Protein AF-A0A821JWB8-F1 (afdb_monomer_lite)

Secondary structure (DSSP, 8-state):
---SHHHHHHHHHHHHHHHHHHHHHHHTT-S----S--HHHHHHHHHHHHHHHHHHHHHHHT------HHHHHHHHHHHHHHHHHHHHHHHHHHHHHHHHHHHHHHHHHHHHHHHHHHT---TTTT--HHHHHHHHHHHHHHHHHHHHHHHHHHHHHHT---HHHHHHHHHHHHHHHHHHHHHHHHHHHHHHHHHHHHHHHHHHHHHHHHHHHHHHHHHHHHHHHHHHHHHHHHHHH-

Radius of gyration: 39.8 Å; chains: 1; bounding box: 101×23×134 Å

pLDDT: mean 71.91, std 13.69, range [37.56, 94.94]

Foldseek 3Di:
DPPDPVVVVVVVVVVVVVVVCVVVVVVVVLPPPVPDDDLVVVLVVLVVSLVVLVVVLVVLVPDPDDPDPVVVVVSVVVNVVSVVVNVVSVVVNVLSVQLVVLVVVLVVLLVVLVVCVVPDDDPPDDDDPVSLVVLVVVVVVSLVVNVVSLVVNLVSLVPDPDPNSSVVSVVVSVVSVVSSVVSVVSSVVVSVVSVVVNVVVVVVVVVVVVVVVVVVVVVVVVVVVVVVVVVVVVVVVD

Structure (mmCIF, N/CA/C/O backbone):
data_AF-A0A821JWB8-F1
#
_entry.id   AF-A0A821JWB8-F1
#
loop_
_atom_site.group_PDB
_atom_site.id
_atom_site.type_symbol
_atom_site.label_atom_id
_atom_site.label_alt_id
_atom_site.label_comp_id
_atom_site.label_asym_id
_atom_site.label_entity_id
_atom_site.label_seq_id
_atom_site.pdbx_PDB_ins_code
_atom_site.Cartn_x
_atom_site.Cartn_y
_atom_site.Cartn_z
_atom_site.occupancy
_atom_site.B_iso_or_equiv
_atom_site.auth_seq_id
_atom_site.auth_comp_id
_atom_site.auth_asym_id
_atom_site.auth_atom_id
_atom_site.pdbx_PDB_model_num
ATOM 1 N N . MET A 1 1 ? -34.219 6.548 74.849 1.00 37.56 1 MET A N 1
ATOM 2 C CA . MET A 1 1 ? -33.663 7.375 73.759 1.00 37.56 1 MET A CA 1
ATOM 3 C C . MET A 1 1 ? -33.605 6.508 72.512 1.00 37.56 1 MET A C 1
ATOM 5 O O . MET A 1 1 ? -32.655 5.759 72.351 1.00 37.56 1 MET A O 1
ATOM 9 N N . ILE A 1 2 ? -34.674 6.507 71.716 1.00 41.88 2 ILE A N 1
ATOM 10 C CA . ILE A 1 2 ? -34.799 5.722 70.479 1.00 41.88 2 ILE A CA 1
ATOM 11 C C . ILE A 1 2 ? -35.125 6.742 69.388 1.00 41.88 2 ILE A C 1
ATOM 13 O O . ILE A 1 2 ? -36.290 6.984 69.109 1.00 41.88 2 ILE A O 1
ATOM 17 N N . THR A 1 3 ? -34.109 7.429 68.871 1.00 46.69 3 THR A N 1
ATOM 18 C CA . THR A 1 3 ? -34.270 8.511 67.877 1.00 46.69 3 THR A CA 1
ATOM 19 C C . THR A 1 3 ? -32.972 8.715 67.093 1.00 46.69 3 THR A C 1
ATOM 21 O O . THR A 1 3 ? -32.416 9.802 67.102 1.00 46.69 3 THR A O 1
ATOM 24 N N . ASN A 1 4 ? -32.419 7.663 66.474 1.00 54.38 4 ASN A N 1
ATOM 25 C CA . ASN A 1 4 ? -31.371 7.913 65.465 1.00 54.38 4 ASN A CA 1
ATOM 26 C C . ASN A 1 4 ? -31.055 6.766 64.493 1.00 54.38 4 ASN A C 1
ATOM 28 O O . ASN A 1 4 ? -30.345 6.975 63.523 1.00 54.38 4 ASN A O 1
ATOM 32 N N . TYR A 1 5 ? -31.550 5.542 64.708 1.00 49.91 5 TYR A N 1
ATOM 33 C CA . TYR A 1 5 ? -31.215 4.441 63.791 1.00 49.91 5 TYR A CA 1
ATOM 34 C C . TYR A 1 5 ? -31.934 4.540 62.443 1.00 49.91 5 TYR A C 1
ATOM 36 O O . TYR A 1 5 ? -31.344 4.198 61.426 1.00 49.91 5 TYR A O 1
ATOM 44 N N . ASN A 1 6 ? -33.178 5.027 62.426 1.00 50.09 6 ASN A N 1
ATOM 45 C CA . ASN A 1 6 ? -33.934 5.188 61.182 1.00 50.09 6 ASN A CA 1
ATOM 46 C C . ASN A 1 6 ? -33.439 6.384 60.361 1.00 50.09 6 ASN A C 1
ATOM 48 O O . ASN A 1 6 ? -33.268 6.227 59.161 1.00 50.09 6 ASN A O 1
ATOM 52 N N . GLU A 1 7 ? -33.116 7.516 60.999 1.00 49.81 7 GLU A N 1
ATOM 53 C CA . GLU A 1 7 ? -32.495 8.669 60.322 1.00 49.81 7 GLU A CA 1
ATOM 54 C C . GLU A 1 7 ? -31.106 8.324 59.774 1.00 49.81 7 GLU A C 1
ATOM 56 O O . GLU A 1 7 ? -30.794 8.672 58.641 1.00 49.81 7 GLU A O 1
ATOM 61 N N . LEU A 1 8 ? -30.289 7.577 60.526 1.00 50.56 8 LEU A N 1
ATOM 62 C CA . LEU A 1 8 ? -28.992 7.106 60.037 1.00 50.56 8 LEU A CA 1
ATOM 63 C C . LEU A 1 8 ? -29.150 6.143 58.851 1.00 50.56 8 LEU A C 1
ATOM 65 O O . LEU A 1 8 ? -28.391 6.228 57.892 1.00 50.56 8 LEU A O 1
ATOM 69 N N . ASN A 1 9 ? -30.141 5.246 58.887 1.00 53.12 9 ASN A N 1
ATOM 70 C CA . ASN A 1 9 ? -30.426 4.351 57.763 1.00 53.12 9 ASN A CA 1
ATOM 71 C C . ASN A 1 9 ? -30.948 5.110 56.538 1.00 53.12 9 ASN A C 1
ATOM 73 O O . ASN A 1 9 ? -30.575 4.768 55.422 1.00 53.12 9 ASN A O 1
ATOM 77 N N . GLU A 1 10 ? -31.788 6.129 56.723 1.00 60.12 10 GLU A N 1
ATOM 78 C CA . GLU A 1 10 ? -32.246 6.990 55.630 1.00 60.12 10 GLU A CA 1
ATOM 79 C C . GLU A 1 10 ? -31.086 7.782 55.028 1.00 60.12 10 GLU A C 1
ATOM 81 O O . GLU A 1 10 ? -30.937 7.767 53.813 1.00 60.12 10 GLU A O 1
ATOM 86 N N . GLN A 1 11 ? -30.196 8.352 55.844 1.00 50.50 11 GLN A N 1
ATOM 87 C CA . GLN A 1 11 ? -29.004 9.062 55.364 1.00 50.50 11 GLN A CA 1
ATOM 88 C C . GLN A 1 11 ? -28.009 8.136 54.653 1.00 50.50 11 GLN A C 1
ATOM 90 O O . GLN A 1 11 ? -27.425 8.514 53.639 1.00 50.50 11 GLN A O 1
ATOM 95 N N . ILE A 1 12 ? -27.821 6.907 55.146 1.00 52.94 12 ILE A N 1
ATOM 96 C CA . ILE A 1 12 ? -26.981 5.899 54.485 1.00 52.94 12 ILE A CA 1
ATOM 97 C C . ILE A 1 12 ? -27.609 5.480 53.153 1.00 52.94 12 ILE A C 1
ATOM 99 O O . ILE A 1 12 ? -26.909 5.432 52.144 1.00 52.94 12 ILE A O 1
ATOM 103 N N . ASN A 1 13 ? -28.920 5.231 53.119 1.00 53.69 13 ASN A N 1
ATOM 104 C CA . ASN A 1 13 ? -29.629 4.880 51.890 1.00 53.69 13 ASN A CA 1
ATOM 105 C C . ASN A 1 13 ? -29.625 6.031 50.879 1.00 53.69 13 ASN A C 1
ATOM 107 O O . ASN A 1 13 ? -29.410 5.788 49.697 1.00 53.69 13 ASN A O 1
ATOM 111 N N . GLU A 1 14 ? -29.795 7.274 51.321 1.00 57.41 14 GLU A N 1
ATOM 112 C CA . GLU A 1 14 ? -29.728 8.467 50.475 1.00 57.41 14 GLU A CA 1
ATOM 113 C C . GLU A 1 14 ? -28.311 8.672 49.917 1.00 57.41 14 GLU A C 1
ATOM 115 O O . GLU A 1 14 ? -28.139 8.953 48.733 1.00 57.41 14 GLU A O 1
ATOM 120 N N . CYS A 1 15 ? -27.276 8.423 50.725 1.00 50.19 15 CYS A N 1
ATOM 121 C CA . CYS A 1 15 ? -25.883 8.459 50.281 1.00 50.19 15 CYS A CA 1
ATOM 122 C C . CYS A 1 15 ? -25.576 7.346 49.262 1.00 50.19 15 CYS A C 1
ATOM 124 O O . CYS A 1 15 ? -24.950 7.604 48.236 1.00 50.19 15 CYS A O 1
ATOM 126 N N . ILE A 1 16 ? -26.083 6.128 49.481 1.00 50.78 16 ILE A N 1
ATOM 127 C CA . ILE A 1 16 ? -25.953 5.004 48.541 1.00 50.78 16 ILE A CA 1
ATOM 128 C C . ILE A 1 16 ? -26.692 5.302 47.234 1.00 50.78 16 ILE A C 1
ATOM 130 O O . ILE A 1 16 ? -26.130 5.091 46.164 1.00 50.78 16 ILE A O 1
ATOM 134 N N . VAL A 1 17 ? -27.916 5.834 47.292 1.00 60.19 17 VAL A N 1
ATOM 135 C CA . VAL A 1 17 ? -28.679 6.233 46.100 1.00 60.19 17 VAL A CA 1
ATOM 136 C C . VAL A 1 17 ? -27.956 7.339 45.337 1.00 60.19 17 VAL A C 1
ATOM 138 O O . VAL A 1 17 ? -27.865 7.247 44.118 1.00 60.19 17 VAL A O 1
ATOM 141 N N . ASN A 1 18 ? -27.371 8.325 46.020 1.00 53.97 18 ASN A N 1
ATOM 142 C CA . ASN A 1 18 ? -26.603 9.390 45.375 1.00 53.97 18 ASN A CA 1
ATOM 143 C C . ASN A 1 18 ? -25.307 8.874 44.732 1.00 53.97 18 ASN A C 1
ATOM 145 O O . ASN A 1 18 ? -24.983 9.278 43.619 1.00 53.97 18 ASN A O 1
ATOM 149 N N . ILE A 1 19 ? -24.589 7.948 45.378 1.00 52.66 19 ILE A N 1
ATOM 150 C CA . ILE A 1 19 ? -23.400 7.299 44.800 1.00 52.66 19 ILE A CA 1
ATOM 151 C C . ILE A 1 19 ? -23.793 6.451 43.583 1.00 52.66 19 ILE A C 1
ATOM 153 O O . ILE A 1 19 ? -23.128 6.513 42.550 1.00 52.66 19 ILE A O 1
ATOM 157 N N . LEU A 1 20 ? -24.897 5.705 43.671 1.00 49.69 20 LEU A N 1
ATOM 158 C CA . LEU A 1 20 ? -25.411 4.884 42.574 1.00 49.69 20 LEU A CA 1
ATOM 159 C C . LEU A 1 20 ? -25.926 5.736 41.412 1.00 49.69 20 LEU A C 1
ATOM 161 O O . LEU A 1 20 ? -25.650 5.406 40.268 1.00 49.69 20 LEU A O 1
ATOM 165 N N . GLN A 1 21 ? -26.620 6.844 41.675 1.00 53.03 21 GLN A N 1
ATOM 166 C CA . GLN A 1 21 ? -27.047 7.791 40.643 1.00 53.03 21 GLN A CA 1
ATOM 167 C C . GLN A 1 21 ? -25.855 8.511 40.017 1.00 53.03 21 GLN A C 1
ATOM 169 O O . GLN A 1 21 ? -25.848 8.731 38.811 1.00 53.03 21 GLN A O 1
ATOM 174 N N . TYR A 1 22 ? -24.828 8.849 40.797 1.00 49.88 22 TYR A N 1
ATOM 175 C CA . TYR A 1 22 ? -23.597 9.430 40.269 1.00 49.88 22 TYR A CA 1
ATOM 176 C C . TYR A 1 22 ? -22.843 8.436 39.370 1.00 49.88 22 TYR A C 1
ATOM 178 O O . TYR A 1 22 ? -22.371 8.823 38.305 1.00 49.88 22 TYR A O 1
ATOM 186 N N . ALA A 1 23 ? -22.790 7.153 39.744 1.00 48.75 23 ALA A N 1
ATOM 187 C CA . ALA A 1 23 ? -22.196 6.093 38.930 1.00 48.75 23 ALA A CA 1
ATOM 188 C C . ALA A 1 23 ? -23.023 5.777 37.665 1.00 48.75 23 ALA A C 1
ATOM 190 O O . ALA A 1 23 ? -22.454 5.688 36.581 1.00 48.75 23 ALA A O 1
ATOM 191 N N . ASP A 1 24 ? -24.354 5.682 37.770 1.00 46.91 24 ASP A N 1
ATOM 192 C CA . ASP A 1 24 ? -25.265 5.383 36.649 1.00 46.91 24 ASP A CA 1
ATOM 193 C C . ASP A 1 24 ? -25.319 6.542 35.638 1.00 46.91 24 ASP A C 1
ATOM 195 O O . ASP A 1 24 ? -25.226 6.330 34.430 1.00 46.91 24 ASP A O 1
ATOM 199 N N . ASN A 1 25 ? -25.372 7.793 36.116 1.00 49.16 25 ASN A N 1
ATOM 200 C CA . ASN A 1 25 ? -25.330 8.975 35.249 1.00 49.16 25 ASN A CA 1
ATOM 201 C C . ASN A 1 25 ? -23.978 9.127 34.544 1.00 49.16 25 ASN A C 1
ATOM 203 O O . ASN A 1 25 ? -23.935 9.611 33.417 1.00 49.16 25 ASN A O 1
ATOM 207 N N . ARG A 1 26 ? -22.880 8.706 35.184 1.00 44.69 26 ARG A N 1
ATOM 208 C CA . ARG A 1 26 ? -21.547 8.753 34.579 1.00 44.69 26 ARG A CA 1
ATOM 209 C C . ARG A 1 26 ? -21.329 7.605 33.598 1.00 44.69 26 ARG A C 1
ATOM 211 O O . ARG A 1 26 ? -20.756 7.860 32.553 1.00 44.69 26 ARG A O 1
ATOM 218 N N . SER A 1 27 ? -21.857 6.409 33.870 1.00 42.47 27 SER A N 1
ATOM 219 C CA . SER A 1 27 ? -21.876 5.263 32.944 1.00 42.47 27 SER A CA 1
ATOM 220 C C . SER A 1 27 ? -22.645 5.569 31.649 1.00 42.47 27 SER A C 1
ATOM 222 O O . SER A 1 27 ? -22.179 5.242 30.561 1.00 42.47 27 SER A O 1
ATOM 224 N N . ARG A 1 28 ? -23.763 6.305 31.730 1.00 44.41 28 ARG A N 1
ATOM 225 C CA . ARG A 1 28 ? -24.511 6.765 30.542 1.00 44.41 28 ARG A CA 1
ATOM 226 C C . ARG A 1 28 ? -23.792 7.834 29.711 1.00 44.41 28 ARG A C 1
ATOM 228 O O . ARG A 1 28 ? -24.196 8.070 28.580 1.00 44.41 28 ARG A O 1
ATOM 235 N N . MET A 1 29 ? -22.753 8.481 30.245 1.00 43.88 29 MET A N 1
ATOM 236 C CA . MET A 1 29 ? -21.936 9.456 29.508 1.00 43.88 29 MET A CA 1
ATOM 237 C C . MET A 1 29 ? -20.773 8.820 28.724 1.00 43.88 29 MET A C 1
ATOM 239 O O . MET A 1 29 ? -20.046 9.555 28.065 1.00 43.88 29 MET A O 1
ATOM 243 N N . ILE A 1 30 ? -20.565 7.499 28.806 1.00 46.66 30 ILE A N 1
ATOM 244 C CA . ILE A 1 30 ? -19.371 6.820 28.260 1.00 46.66 30 ILE A CA 1
ATOM 245 C C . ILE A 1 30 ? -19.660 6.042 26.972 1.00 46.66 30 ILE A C 1
ATOM 247 O O . ILE A 1 30 ? -18.749 5.415 26.447 1.00 46.66 30 ILE A O 1
ATOM 251 N N . SER A 1 31 ? -20.882 6.072 26.422 1.00 43.00 31 SER A N 1
ATOM 252 C CA . SER A 1 31 ? -21.048 5.621 25.033 1.00 43.00 31 SER A CA 1
ATOM 253 C C . SER A 1 31 ? -20.212 6.547 24.152 1.00 43.00 31 SER A C 1
ATOM 255 O O . SER A 1 31 ? -20.484 7.752 24.136 1.00 43.00 31 SER A O 1
ATOM 257 N N . PRO A 1 32 ? -19.189 6.038 23.450 1.00 47.50 32 PRO A N 1
ATOM 258 C CA . PRO A 1 32 ? -18.377 6.880 22.601 1.00 47.50 32 PRO A CA 1
ATOM 259 C C . PRO A 1 32 ? -19.223 7.250 21.376 1.00 47.50 32 PRO A C 1
ATOM 261 O O . PRO A 1 32 ? -19.300 6.506 20.407 1.00 47.50 32 PRO A O 1
ATOM 264 N N . GLU A 1 33 ? -19.903 8.397 21.417 1.00 50.84 33 GLU A N 1
ATOM 265 C CA . GLU A 1 33 ? -20.464 9.017 20.214 1.00 50.84 33 GLU A CA 1
ATOM 266 C C . GLU A 1 33 ? -19.291 9.572 19.390 1.00 50.84 33 GLU A C 1
ATOM 268 O O . GLU A 1 33 ? -18.851 10.711 19.567 1.00 50.84 33 GLU A O 1
ATOM 273 N N . LEU A 1 34 ? -18.725 8.727 18.525 1.00 50.75 34 LEU A N 1
ATOM 274 C CA . LEU A 1 34 ? -17.597 9.044 17.643 1.00 50.75 34 LEU A CA 1
ATOM 275 C C . LEU A 1 34 ? -18.060 9.771 16.373 1.00 50.75 34 LEU A C 1
ATOM 277 O O . LEU A 1 34 ? -17.669 9.417 15.265 1.00 50.75 34 LEU A O 1
ATOM 281 N N . ASP A 1 35 ? -18.869 10.819 16.509 1.00 43.22 35 ASP A N 1
ATOM 282 C CA . ASP A 1 35 ? -19.301 11.594 15.347 1.00 43.22 35 ASP A CA 1
ATOM 283 C C . ASP A 1 35 ? -18.318 12.739 15.015 1.00 43.22 35 ASP A C 1
ATOM 285 O O . ASP A 1 35 ? -18.076 13.660 15.799 1.00 43.22 35 ASP A O 1
ATOM 289 N N . GLN A 1 36 ? -17.782 12.679 13.787 1.00 44.88 36 GLN A N 1
ATOM 290 C CA . GLN A 1 36 ? -17.102 13.752 13.032 1.00 44.88 36 GLN A CA 1
ATOM 291 C C . GLN A 1 36 ? -15.735 14.269 13.533 1.00 44.88 36 GLN A C 1
ATOM 293 O O . GLN A 1 36 ? -15.431 15.453 13.368 1.00 44.88 36 GLN A O 1
ATOM 298 N N . ARG A 1 37 ? -14.858 13.420 14.084 1.00 47.34 37 ARG A N 1
ATOM 299 C CA . ARG A 1 37 ? -13.473 13.818 14.435 1.00 47.34 37 ARG A CA 1
ATOM 300 C C . ARG A 1 37 ? -12.422 13.177 13.527 1.00 47.34 37 ARG A C 1
ATOM 302 O O . ARG A 1 37 ? 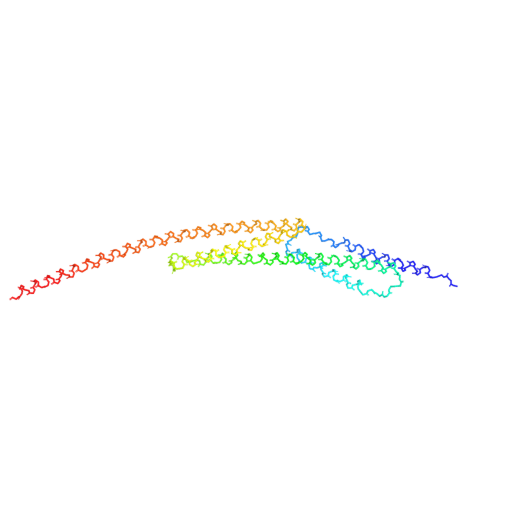-12.731 12.242 12.793 1.00 47.34 37 ARG A O 1
ATOM 309 N N . SER A 1 38 ? -11.208 13.737 13.517 1.00 51.53 38 SER A N 1
ATOM 310 C CA . SER A 1 38 ? -10.086 13.170 12.758 1.00 51.53 38 SER A CA 1
ATOM 311 C C . SER A 1 38 ? -9.643 11.828 13.374 1.00 51.53 38 SER A C 1
ATOM 313 O O . SER A 1 38 ? -9.809 11.660 14.584 1.00 51.53 38 SER A O 1
ATOM 315 N N . PRO A 1 39 ? -9.051 10.896 12.600 1.00 57.41 39 PRO A N 1
ATOM 316 C CA . PRO A 1 39 ? -8.670 9.567 13.101 1.00 57.41 39 PRO A CA 1
ATOM 317 C C . PRO A 1 39 ? -7.723 9.629 14.309 1.00 57.41 39 PRO A C 1
ATOM 319 O O . PRO A 1 39 ? -7.864 8.883 15.272 1.00 57.41 39 PRO A O 1
ATOM 322 N N . THR A 1 40 ? -6.792 10.588 14.314 1.00 58.81 40 THR A N 1
ATOM 323 C CA . THR A 1 40 ? -5.868 10.808 15.436 1.00 58.81 40 THR A CA 1
ATOM 324 C C . THR A 1 40 ? -6.592 11.295 16.693 1.00 58.81 40 THR A C 1
ATOM 326 O O . THR A 1 40 ? -6.240 10.895 17.801 1.00 58.81 40 THR A O 1
ATOM 329 N N . ASP A 1 41 ? -7.619 12.135 16.543 1.00 61.28 41 ASP A N 1
ATOM 330 C CA . ASP A 1 41 ? -8.421 12.610 17.675 1.00 61.28 41 ASP A CA 1
ATOM 331 C C . ASP A 1 41 ? -9.321 11.500 18.237 1.00 61.28 41 ASP A C 1
ATOM 333 O O . ASP A 1 41 ? -9.550 11.458 19.446 1.00 61.28 41 ASP A O 1
ATOM 337 N N . GLN A 1 42 ? -9.810 10.595 17.383 1.00 64.19 42 GLN A N 1
ATOM 338 C CA . GLN A 1 42 ? -10.610 9.433 17.786 1.00 64.19 42 GLN A CA 1
ATOM 339 C C . GLN A 1 42 ? -9.771 8.430 18.587 1.00 64.19 42 GLN A C 1
ATOM 341 O O . GLN A 1 42 ? -10.169 8.066 19.694 1.00 64.19 42 GLN A O 1
ATOM 346 N N . LEU A 1 43 ? -8.557 8.106 18.127 1.00 67.19 43 LEU A N 1
ATOM 347 C CA . LEU A 1 43 ? -7.640 7.229 18.858 1.00 67.19 43 LEU A CA 1
ATOM 348 C C . LEU A 1 43 ? -7.259 7.810 20.231 1.00 67.19 43 LEU A C 1
ATOM 350 O O . LEU A 1 43 ? -7.217 7.097 21.234 1.00 67.19 43 LEU A O 1
ATOM 354 N N . VAL A 1 44 ? -7.011 9.123 20.317 1.00 67.62 44 VAL A N 1
ATOM 355 C CA . VAL A 1 44 ? -6.744 9.801 21.599 1.00 67.62 44 VAL A CA 1
ATOM 356 C C . VAL A 1 44 ? -7.953 9.710 22.534 1.00 67.62 44 VAL A C 1
ATOM 358 O O . VAL A 1 44 ? -7.781 9.469 23.728 1.00 67.62 44 VAL A O 1
ATOM 361 N N . GLN A 1 45 ? -9.173 9.870 22.016 1.00 67.19 45 GLN A N 1
ATOM 362 C CA . GLN A 1 45 ? -10.385 9.719 22.822 1.00 67.19 45 GLN A CA 1
ATOM 363 C C . GLN A 1 45 ? -10.595 8.285 23.309 1.00 67.19 45 GLN A C 1
ATOM 365 O O . GLN A 1 45 ? -10.916 8.105 24.481 1.00 67.19 45 GLN A O 1
ATOM 370 N N . LEU A 1 46 ? -10.364 7.281 22.462 1.00 67.94 46 LEU A N 1
ATOM 371 C CA . LEU A 1 46 ? -10.448 5.870 22.844 1.00 67.94 46 LEU A CA 1
ATOM 372 C C . LEU A 1 46 ? -9.445 5.515 23.949 1.00 67.94 46 LEU A C 1
ATOM 374 O O . LEU A 1 46 ? -9.827 4.898 24.938 1.00 67.94 46 LEU A O 1
ATOM 378 N N . ASN A 1 47 ? -8.204 6.002 23.856 1.00 70.44 47 ASN A N 1
ATOM 379 C CA . ASN A 1 47 ? -7.209 5.838 24.923 1.00 70.44 47 ASN A CA 1
ATOM 380 C C . ASN A 1 47 ? -7.641 6.521 26.238 1.00 70.44 47 ASN A C 1
ATOM 382 O O . ASN A 1 47 ? -7.433 5.985 27.324 1.00 70.44 47 ASN A O 1
ATOM 386 N N . ILE A 1 48 ? -8.267 7.704 26.171 1.00 71.50 48 ILE A N 1
ATOM 387 C CA . ILE A 1 48 ? -8.817 8.372 27.365 1.00 71.50 48 ILE A CA 1
ATOM 388 C C . ILE A 1 48 ? -9.949 7.536 27.979 1.00 71.50 48 ILE A C 1
ATOM 390 O O . ILE A 1 48 ? -10.019 7.423 29.204 1.00 71.50 48 ILE A O 1
ATOM 394 N N . TYR A 1 49 ? -10.819 6.945 27.157 1.00 69.19 49 TYR A N 1
ATOM 395 C CA . TYR A 1 49 ? -11.895 6.074 27.630 1.00 69.19 49 TYR A CA 1
ATOM 396 C C . TYR A 1 49 ? -11.367 4.794 28.278 1.00 69.19 49 TYR A C 1
ATOM 398 O O . TYR A 1 49 ? -11.851 4.421 29.345 1.00 69.19 49 TYR A O 1
ATOM 406 N N . GLU A 1 50 ? -10.338 4.169 27.707 1.00 73.62 50 GLU A N 1
ATOM 407 C CA . GLU A 1 50 ? -9.669 3.009 28.304 1.00 73.62 50 GLU A CA 1
ATOM 408 C C . GLU A 1 50 ? -9.138 3.331 29.712 1.00 73.62 50 GLU A C 1
ATOM 410 O O . GLU A 1 50 ? -9.420 2.605 30.668 1.00 73.62 50 GLU A O 1
ATOM 415 N N . ILE A 1 51 ? -8.453 4.470 29.877 1.00 72.56 51 ILE A N 1
ATOM 416 C CA . ILE A 1 51 ? -7.957 4.936 31.183 1.00 72.56 51 ILE A CA 1
ATOM 417 C C . ILE A 1 51 ? -9.119 5.137 32.169 1.00 72.56 51 ILE A C 1
ATOM 419 O O . ILE A 1 51 ? -9.046 4.696 33.315 1.00 72.56 51 ILE A O 1
ATOM 423 N N . GLN A 1 52 ? -10.218 5.759 31.733 1.00 69.62 52 GLN A N 1
ATOM 424 C CA . GLN A 1 52 ? -11.394 5.981 32.582 1.00 69.62 52 GLN A CA 1
ATOM 425 C C . GLN A 1 52 ? -12.074 4.673 33.009 1.00 69.62 52 GLN A C 1
ATOM 427 O O . GLN A 1 52 ? -12.563 4.579 34.136 1.00 69.62 52 GLN A O 1
ATOM 432 N N . ILE A 1 53 ? -12.102 3.664 32.137 1.00 71.00 53 ILE A N 1
ATOM 433 C CA . ILE A 1 53 ? -12.610 2.325 32.455 1.00 71.00 53 ILE A CA 1
ATOM 434 C C . ILE A 1 53 ? -11.712 1.653 33.497 1.00 71.00 53 ILE A C 1
ATOM 436 O O . ILE A 1 53 ? -12.222 1.107 34.477 1.00 71.00 53 ILE A O 1
ATOM 440 N N . GLN A 1 54 ? -10.387 1.747 33.351 1.00 72.62 54 GLN A N 1
ATOM 441 C CA . GLN A 1 54 ? -9.437 1.220 34.337 1.00 72.62 54 GLN A CA 1
ATOM 442 C C . GLN A 1 54 ? -9.590 1.900 35.708 1.00 72.62 54 GLN A C 1
ATOM 444 O O . GLN A 1 54 ? -9.602 1.219 36.736 1.00 72.62 54 GLN A O 1
ATOM 449 N N . GLU A 1 55 ? -9.775 3.223 35.743 1.00 72.56 55 GLU A N 1
ATOM 450 C CA . GLU A 1 55 ? -10.048 3.971 36.978 1.00 72.56 55 GLU A CA 1
ATOM 451 C C . GLU A 1 55 ? -11.356 3.519 37.649 1.00 72.56 55 GLU A C 1
ATOM 453 O O . GLU A 1 55 ? -11.402 3.332 38.867 1.00 72.56 55 GLU A O 1
ATOM 458 N N . GLN A 1 56 ? -12.420 3.302 36.869 1.00 66.25 56 GLN A N 1
ATOM 459 C CA . GLN A 1 56 ? -13.708 2.826 37.384 1.00 66.25 56 GLN A CA 1
ATOM 460 C C . GLN A 1 56 ? -13.630 1.391 37.905 1.00 66.25 56 GLN A C 1
ATOM 462 O O . GLN A 1 56 ? -14.170 1.105 38.976 1.00 66.25 56 GLN A O 1
ATOM 467 N N . LEU A 1 57 ? -12.919 0.509 37.198 1.00 71.88 57 LEU A N 1
ATOM 468 C CA . LEU A 1 57 ? -12.669 -0.857 37.646 1.00 71.88 57 LEU A CA 1
ATOM 469 C C . LEU A 1 57 ? -11.917 -0.853 38.984 1.00 71.88 57 LEU A C 1
ATOM 471 O O . LEU A 1 57 ? -12.333 -1.535 39.916 1.00 71.88 57 LEU A O 1
ATOM 475 N N . ALA A 1 58 ? -10.882 -0.018 39.129 1.00 72.44 58 ALA A N 1
ATOM 476 C CA . ALA A 1 58 ? -10.124 0.100 40.373 1.00 72.44 58 ALA A CA 1
ATOM 477 C C . ALA A 1 58 ? -11.001 0.551 41.557 1.00 72.44 58 ALA A C 1
ATOM 479 O O . ALA A 1 58 ? -10.884 0.001 42.654 1.00 72.44 58 ALA A O 1
ATOM 480 N N . ILE A 1 59 ? -11.916 1.505 41.337 1.00 72.19 59 ILE A N 1
ATOM 481 C CA . ILE A 1 59 ? -12.888 1.960 42.348 1.00 72.19 59 ILE A CA 1
ATOM 482 C C . ILE A 1 59 ? -13.827 0.819 42.753 1.00 72.19 59 ILE A C 1
ATOM 484 O O . ILE A 1 59 ? -14.069 0.610 43.944 1.00 72.19 59 ILE A O 1
ATOM 488 N N . VAL A 1 60 ? -14.343 0.073 41.772 1.00 66.69 60 VAL A N 1
ATOM 489 C CA . VAL A 1 60 ? -15.238 -1.065 42.007 1.00 66.69 60 VAL A CA 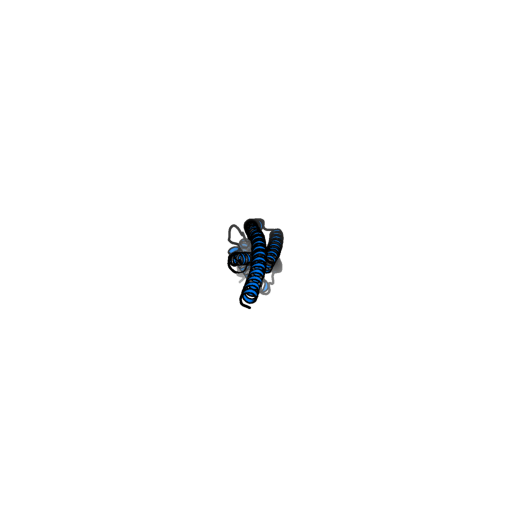1
ATOM 490 C C . VAL A 1 60 ? -14.506 -2.222 42.680 1.00 66.69 60 VAL A C 1
ATOM 492 O O . VAL A 1 60 ? -15.102 -2.895 43.504 1.00 66.69 60 VAL A O 1
ATOM 495 N N . GLU A 1 61 ? -13.221 -2.451 42.425 1.00 73.00 61 GLU A N 1
ATOM 496 C CA . GLU A 1 61 ? -12.446 -3.521 43.070 1.00 73.00 61 GLU A CA 1
ATOM 497 C C . GLU A 1 61 ? -12.011 -3.179 44.502 1.00 73.00 61 GLU A C 1
ATOM 499 O O . GLU A 1 61 ? -11.857 -4.076 45.329 1.00 73.00 61 GLU A O 1
ATOM 504 N N . HIS A 1 62 ? -11.865 -1.891 44.826 1.00 73.12 62 HIS A N 1
ATOM 505 C CA . HIS A 1 62 ? -11.439 -1.415 46.150 1.00 73.12 62 HIS A CA 1
ATOM 506 C C . HIS A 1 62 ? -12.606 -1.129 47.113 1.00 73.12 62 HIS A C 1
ATOM 508 O O . HIS A 1 62 ? -12.422 -0.468 48.140 1.00 73.12 62 HIS A O 1
ATOM 514 N N . HIS A 1 63 ? -13.817 -1.616 46.824 1.00 66.44 63 HIS A N 1
ATOM 515 C CA . HIS A 1 63 ? -14.950 -1.443 47.731 1.00 66.44 63 HIS A CA 1
ATOM 516 C C . HIS A 1 63 ? -14.739 -2.226 49.046 1.00 66.44 63 HIS A C 1
ATOM 518 O O . HIS A 1 63 ? -14.436 -3.418 49.056 1.00 66.44 63 HIS A O 1
ATOM 524 N N . ASN A 1 64 ? -14.889 -1.543 50.187 1.00 58.66 64 ASN A N 1
ATOM 525 C CA . ASN A 1 64 ? -14.764 -2.148 51.519 1.00 58.66 64 ASN A CA 1
ATOM 526 C C . ASN A 1 64 ? -15.901 -3.143 51.807 1.00 58.66 64 ASN A C 1
ATOM 528 O O . ASN A 1 64 ? -16.977 -3.020 51.237 1.00 58.66 64 ASN A O 1
ATOM 532 N N . LEU A 1 65 ? -15.682 -4.070 52.753 1.00 58.06 65 LEU A N 1
ATOM 533 C CA . LEU A 1 65 ? -16.642 -5.081 53.237 1.00 58.06 65 LEU A CA 1
ATOM 534 C C . LEU A 1 65 ? -18.092 -4.566 53.325 1.00 58.06 65 LEU A C 1
ATOM 536 O O . LEU A 1 65 ? -18.463 -3.844 54.252 1.00 58.06 65 LEU A O 1
ATOM 540 N N . ILE A 1 66 ? -18.921 -4.995 52.372 1.00 62.78 66 ILE A N 1
ATOM 541 C CA . ILE A 1 66 ? -20.349 -4.678 52.311 1.00 62.78 66 ILE A CA 1
ATOM 542 C C . ILE A 1 66 ? -21.129 -5.801 52.977 1.00 62.78 66 ILE A C 1
ATOM 544 O O . ILE A 1 66 ? -21.055 -6.958 52.579 1.00 62.78 66 ILE A O 1
ATOM 548 N N . THR A 1 67 ? -21.907 -5.457 53.997 1.00 59.97 67 THR A N 1
ATOM 549 C CA . THR A 1 67 ? -22.751 -6.408 54.734 1.00 59.97 67 THR A CA 1
ATOM 550 C C . THR A 1 67 ? -24.116 -6.639 54.076 1.00 59.97 67 THR A C 1
ATOM 552 O O . THR A 1 67 ? -24.806 -7.600 54.410 1.00 59.97 67 THR A O 1
ATOM 555 N N . SER A 1 68 ? -24.516 -5.784 53.128 1.00 75.25 68 SER A N 1
ATOM 556 C CA . SER A 1 68 ? -25.766 -5.911 52.372 1.00 75.25 68 SER A CA 1
ATOM 557 C C . SER A 1 68 ? -25.587 -6.758 51.112 1.00 75.25 68 SER A C 1
ATOM 559 O O . SER A 1 68 ? -24.918 -6.346 50.164 1.00 75.25 68 SER A O 1
ATOM 561 N N . LYS A 1 69 ? -26.274 -7.904 51.065 1.00 70.06 69 LYS A N 1
ATOM 562 C CA . LYS A 1 69 ? -26.277 -8.811 49.908 1.00 70.06 69 LYS A CA 1
ATOM 563 C C . LYS A 1 69 ? -26.786 -8.141 48.623 1.00 70.06 69 LYS A C 1
ATOM 565 O O . LYS A 1 69 ? -26.231 -8.372 47.560 1.00 70.06 69 LYS A O 1
ATOM 570 N N . PHE A 1 70 ? -27.790 -7.268 48.728 1.00 67.56 70 PHE A N 1
ATOM 571 C CA . PHE A 1 70 ? -28.336 -6.531 47.582 1.00 67.56 70 PHE A CA 1
ATOM 572 C C . PHE A 1 70 ? -27.304 -5.581 46.958 1.00 67.56 70 PHE A C 1
ATOM 574 O O . PHE A 1 70 ? -27.159 -5.516 45.741 1.00 67.56 70 PHE A O 1
ATOM 581 N N . ILE A 1 71 ? -26.559 -4.857 47.799 1.00 66.81 71 ILE A N 1
ATOM 582 C CA . ILE A 1 71 ? -25.515 -3.938 47.329 1.00 66.81 71 ILE A CA 1
ATOM 583 C C . ILE A 1 71 ? -24.355 -4.737 46.730 1.00 66.81 71 ILE A C 1
ATOM 585 O O . ILE A 1 71 ? -23.829 -4.356 45.691 1.00 66.81 71 ILE A O 1
ATOM 589 N N . GLN A 1 72 ? -24.006 -5.873 47.334 1.00 69.25 72 GLN A N 1
ATOM 590 C CA . GLN A 1 72 ? -22.982 -6.774 46.813 1.00 69.25 72 GLN A CA 1
ATOM 591 C C . GLN A 1 72 ? -23.348 -7.337 45.427 1.00 69.25 72 GLN A C 1
ATOM 593 O O . GLN A 1 72 ? -22.526 -7.285 44.519 1.00 69.25 72 GLN A O 1
ATOM 598 N N . GLU A 1 73 ? -24.583 -7.811 45.233 1.00 72.00 73 GLU A N 1
ATOM 599 C CA . GLU A 1 73 ? -25.079 -8.283 43.929 1.00 72.00 73 GLU A CA 1
ATOM 600 C C . GLU A 1 73 ? -25.075 -7.160 42.878 1.00 72.00 73 GLU A C 1
ATOM 602 O O . GLU A 1 73 ? -24.702 -7.387 41.728 1.00 72.00 73 GLU A O 1
ATOM 607 N N . ARG A 1 74 ? -25.426 -5.925 43.264 1.00 67.19 74 ARG A N 1
ATOM 608 C CA . ARG A 1 74 ? -25.414 -4.778 42.344 1.00 67.19 74 ARG A CA 1
ATOM 609 C C . ARG A 1 74 ? -24.001 -4.327 41.967 1.00 67.19 74 ARG A C 1
ATOM 611 O O . ARG A 1 74 ? -23.793 -3.957 40.815 1.00 67.19 74 ARG A O 1
ATOM 618 N N . ILE A 1 75 ? -23.050 -4.354 42.901 1.00 67.50 75 ILE A N 1
ATOM 619 C CA . ILE A 1 75 ? -21.640 -4.049 42.615 1.00 67.50 75 ILE A CA 1
ATOM 620 C C . ILE A 1 75 ? -21.031 -5.114 41.710 1.00 67.50 75 ILE A C 1
ATOM 622 O O . ILE A 1 75 ? -20.316 -4.762 40.778 1.00 67.50 75 ILE A O 1
ATOM 626 N N . GLU A 1 76 ? -21.351 -6.391 41.926 1.00 74.50 76 GLU A N 1
ATOM 627 C CA . GLU A 1 76 ? -20.890 -7.452 41.031 1.00 74.50 76 GLU A CA 1
ATOM 628 C C . GLU A 1 76 ? -21.477 -7.283 39.623 1.00 74.50 76 GLU A C 1
ATOM 630 O O . GLU A 1 76 ? -20.740 -7.393 38.652 1.00 74.50 76 GLU A O 1
ATOM 635 N N . GLN A 1 77 ? -22.755 -6.910 39.486 1.00 69.06 77 GLN A N 1
ATOM 636 C CA . GLN A 1 77 ? -23.322 -6.587 38.172 1.00 69.06 77 GLN A CA 1
ATOM 637 C C . GLN A 1 77 ? -22.588 -5.416 37.500 1.00 69.06 77 GLN A C 1
ATOM 639 O O . GLN A 1 77 ? -22.192 -5.536 36.348 1.00 69.06 77 GLN A O 1
ATOM 644 N N . LEU A 1 78 ? -22.348 -4.315 38.222 1.00 66.38 78 LEU A N 1
ATOM 645 C CA . LEU A 1 78 ? -21.597 -3.168 37.694 1.00 66.38 78 LEU A CA 1
ATOM 646 C C . LEU A 1 78 ? -20.173 -3.555 37.286 1.00 66.38 78 LEU A C 1
ATOM 648 O O . LEU A 1 78 ? -19.670 -3.073 36.278 1.00 66.38 78 LEU A O 1
ATOM 652 N N . ARG A 1 79 ? -19.526 -4.441 38.045 1.00 71.44 79 ARG A N 1
ATOM 653 C CA . ARG A 1 79 ? -18.212 -4.979 37.695 1.00 71.44 79 ARG A CA 1
ATOM 654 C C . ARG A 1 79 ? -18.258 -5.738 36.370 1.00 71.44 79 ARG A C 1
ATOM 656 O O . ARG A 1 79 ? -17.391 -5.512 35.534 1.00 71.44 79 ARG A O 1
ATOM 663 N N . GLN A 1 80 ? -19.247 -6.611 36.178 1.00 73.69 80 GLN A N 1
ATOM 664 C CA . GLN A 1 80 ? -19.415 -7.350 34.923 1.00 73.69 80 GLN A CA 1
ATOM 665 C C . GLN A 1 80 ? -19.718 -6.411 33.748 1.00 73.69 80 GLN A C 1
ATOM 667 O O . GLN A 1 80 ? -19.143 -6.579 32.676 1.00 73.69 80 GLN A O 1
ATOM 672 N N . ASP A 1 81 ? -20.541 -5.383 33.962 1.00 68.19 81 ASP A N 1
ATOM 673 C CA . ASP A 1 81 ? -20.855 -4.378 32.941 1.00 68.19 81 ASP A CA 1
ATOM 674 C C . ASP A 1 81 ? -19.591 -3.584 32.531 1.00 68.19 81 ASP A C 1
ATOM 676 O O . ASP A 1 81 ? -19.325 -3.410 31.342 1.00 68.19 81 ASP A O 1
ATOM 680 N N . ILE A 1 82 ? -18.760 -3.159 33.498 1.00 66.56 82 ILE A N 1
ATOM 681 C CA . ILE A 1 82 ? -17.487 -2.454 33.241 1.00 66.56 82 ILE A CA 1
ATOM 682 C C . ILE A 1 82 ? -16.476 -3.363 32.533 1.00 66.56 82 ILE A C 1
ATOM 684 O O . ILE A 1 82 ? -15.783 -2.902 31.630 1.00 66.56 82 ILE A O 1
ATOM 688 N N . LEU A 1 83 ? -16.385 -4.642 32.914 1.00 70.88 83 LEU A N 1
ATOM 689 C CA . LEU A 1 83 ? -15.514 -5.611 32.239 1.00 70.88 83 LEU A CA 1
ATOM 690 C C . LEU A 1 83 ? -15.943 -5.835 30.786 1.00 70.88 83 LEU A C 1
ATOM 692 O O . LEU A 1 83 ? -15.098 -5.821 29.901 1.00 70.88 83 LEU A O 1
ATOM 696 N N . SER A 1 84 ? -17.246 -5.956 30.528 1.00 71.69 84 SER A N 1
ATOM 697 C CA . SER A 1 84 ? -17.759 -6.084 29.163 1.00 71.69 84 SER A CA 1
ATOM 698 C C . SER A 1 84 ? -17.427 -4.859 28.306 1.00 71.69 84 SER A C 1
ATOM 700 O O . SER A 1 84 ? -17.035 -5.014 27.154 1.00 71.69 84 SER A O 1
ATOM 702 N N . LEU A 1 85 ? -17.559 -3.648 28.860 1.00 69.69 85 LEU A N 1
ATOM 703 C CA . LEU A 1 85 ? -17.182 -2.408 28.171 1.00 69.69 85 LEU A CA 1
ATOM 704 C C . LEU A 1 85 ? -15.671 -2.311 27.943 1.00 69.69 85 LEU A C 1
ATOM 706 O O . LEU A 1 85 ? -15.233 -1.814 26.910 1.00 69.69 85 LEU A O 1
ATOM 710 N N . LYS A 1 86 ? -14.870 -2.787 28.901 1.00 72.50 86 LYS A N 1
ATOM 711 C CA . LYS A 1 86 ? -13.414 -2.852 28.774 1.00 72.50 86 LYS A CA 1
ATOM 712 C C . LYS A 1 86 ? -13.011 -3.731 27.590 1.00 72.50 86 LYS A C 1
ATOM 714 O O . LYS A 1 86 ? -12.249 -3.271 26.746 1.00 72.50 86 LYS A O 1
ATOM 719 N N . ASP A 1 87 ? -13.549 -4.946 27.518 1.00 75.19 87 ASP A N 1
ATOM 720 C CA . ASP A 1 87 ? -13.253 -5.897 26.442 1.00 75.19 87 ASP A CA 1
ATOM 721 C C . ASP A 1 87 ? -13.664 -5.333 25.065 1.00 75.19 87 ASP A C 1
ATOM 723 O O . ASP A 1 87 ? -12.952 -5.497 24.073 1.00 75.19 87 ASP A O 1
ATOM 727 N N . GLU A 1 88 ? -14.794 -4.619 25.000 1.00 71.56 88 GLU A N 1
ATOM 728 C CA . GLU A 1 88 ? -15.259 -3.940 23.785 1.00 71.56 88 GLU A CA 1
ATOM 729 C C . GLU A 1 88 ? -14.306 -2.811 23.350 1.00 71.56 88 GLU A C 1
ATOM 731 O O . GLU A 1 88 ? -13.895 -2.766 22.188 1.00 71.56 88 GLU A O 1
ATOM 736 N N . VAL A 1 89 ? -13.902 -1.934 24.276 1.00 69.81 89 VAL A N 1
ATOM 737 C CA . VAL A 1 89 ? -12.983 -0.815 23.996 1.00 69.81 89 VAL A CA 1
ATOM 738 C C . VAL A 1 89 ? -11.585 -1.305 23.611 1.00 69.81 89 VAL A C 1
ATOM 740 O O . VAL A 1 89 ? -11.016 -0.786 22.650 1.00 69.81 89 VAL A O 1
ATOM 743 N N . GLU A 1 90 ? -11.046 -2.321 24.290 1.00 74.75 90 GLU A N 1
ATOM 744 C CA . GLU A 1 90 ? -9.756 -2.935 23.935 1.00 74.75 90 GLU A CA 1
ATOM 745 C C . GLU A 1 90 ? -9.792 -3.521 22.513 1.00 74.75 90 GLU A C 1
ATOM 747 O O . GLU A 1 90 ? -8.868 -3.300 21.728 1.00 74.75 90 GLU A O 1
ATOM 752 N N . SER A 1 91 ? -10.890 -4.189 22.136 1.00 76.12 91 SER A N 1
ATOM 753 C CA . SER A 1 91 ? -11.056 -4.728 20.781 1.00 76.12 91 SER A CA 1
ATOM 754 C C . SER A 1 91 ? -11.107 -3.636 19.705 1.00 76.12 91 SER A C 1
ATOM 756 O O . SER A 1 91 ? -10.559 -3.820 18.616 1.00 76.12 91 SER A O 1
ATOM 758 N N . ILE A 1 92 ? -11.749 -2.496 19.982 1.00 71.38 92 ILE A N 1
ATOM 759 C CA . ILE A 1 92 ? -11.787 -1.352 19.055 1.00 71.38 92 ILE A CA 1
ATOM 760 C C . ILE A 1 92 ? -10.392 -0.722 18.925 1.00 71.38 92 ILE A C 1
ATOM 762 O O . ILE A 1 92 ? -9.942 -0.463 17.808 1.00 71.38 92 ILE A O 1
ATOM 766 N N . LEU A 1 93 ? -9.686 -0.533 20.045 1.00 72.44 93 LEU A N 1
ATOM 767 C CA . LEU A 1 93 ? -8.322 0.006 20.072 1.00 72.44 93 LEU A CA 1
ATOM 768 C C . LEU A 1 93 ? -7.338 -0.856 19.280 1.00 72.44 93 LEU A C 1
ATOM 770 O O . LEU A 1 93 ? -6.507 -0.319 18.549 1.00 72.44 93 LEU A O 1
ATOM 774 N N . GLU A 1 94 ? -7.418 -2.182 19.399 1.00 79.50 94 GLU A N 1
ATOM 775 C CA . GLU A 1 94 ? -6.560 -3.096 18.640 1.00 79.50 94 GLU A CA 1
ATOM 776 C C . GLU A 1 94 ? -6.755 -2.913 17.125 1.00 79.50 94 GLU A C 1
ATOM 778 O O . GLU A 1 94 ? -5.778 -2.727 16.393 1.00 79.50 94 GLU A O 1
ATOM 783 N N . LYS A 1 95 ? -8.013 -2.848 16.668 1.00 75.94 95 LYS A N 1
ATOM 784 C CA . LYS A 1 95 ? -8.362 -2.651 15.251 1.00 75.94 95 LYS A CA 1
ATOM 785 C C . LYS A 1 95 ? -7.942 -1.286 14.714 1.00 75.94 95 LYS A C 1
ATOM 787 O O . LYS A 1 95 ? -7.421 -1.203 13.599 1.00 75.94 95 LYS A O 1
ATOM 792 N N . GLU A 1 96 ? -8.150 -0.209 15.473 1.00 74.50 96 GLU A N 1
ATOM 793 C CA . GLU A 1 96 ? -7.705 1.127 15.058 1.00 74.50 96 GLU A CA 1
ATOM 794 C C . GLU A 1 96 ? -6.180 1.237 15.010 1.00 74.50 96 GLU A C 1
ATOM 796 O O . GLU A 1 96 ? -5.639 1.833 14.074 1.00 74.50 96 GLU A O 1
ATOM 801 N N . ASN A 1 97 ? -5.469 0.629 15.963 1.00 77.31 97 ASN A N 1
ATOM 802 C CA . ASN A 1 97 ? -4.008 0.595 15.959 1.00 77.31 97 ASN A CA 1
ATOM 803 C C . ASN A 1 97 ? -3.462 -0.182 14.755 1.00 77.31 97 ASN A C 1
ATOM 805 O O . ASN A 1 97 ? -2.525 0.283 14.100 1.00 77.31 97 ASN A O 1
ATOM 809 N N . GLU A 1 98 ? -4.049 -1.337 14.431 1.00 79.12 98 GLU A N 1
ATOM 810 C CA . GLU A 1 98 ? -3.677 -2.117 13.247 1.00 79.12 98 GLU A CA 1
ATOM 811 C C . GLU A 1 98 ? -3.930 -1.320 11.960 1.00 79.12 98 GLU A C 1
ATOM 813 O O . GLU A 1 98 ? -3.023 -1.154 11.140 1.00 79.12 98 GLU A O 1
ATOM 818 N N . THR A 1 99 ? -5.125 -0.740 11.829 1.00 73.12 99 THR A N 1
ATOM 819 C CA . THR A 1 99 ? -5.530 0.067 10.668 1.00 73.12 99 THR A CA 1
ATOM 820 C C . THR A 1 99 ? -4.612 1.278 10.481 1.00 73.12 99 THR A C 1
ATOM 822 O O . THR A 1 99 ? -4.091 1.507 9.388 1.00 73.12 99 THR A O 1
ATOM 825 N N . THR A 1 100 ? -4.324 2.009 11.562 1.00 76.75 100 THR A N 1
ATOM 826 C CA . THR A 1 100 ? -3.408 3.161 11.550 1.00 76.75 100 THR A CA 1
ATOM 827 C C . THR A 1 100 ? -1.981 2.738 11.191 1.00 76.75 100 THR A C 1
ATOM 829 O O . THR A 1 100 ? -1.300 3.419 10.425 1.00 76.75 100 THR A O 1
ATOM 832 N N . SER A 1 101 ? -1.513 1.591 11.695 1.00 77.00 101 SER A N 1
ATOM 833 C CA . SER A 1 101 ? -0.187 1.062 11.360 1.00 77.00 101 SER A CA 1
ATOM 834 C C . SER A 1 101 ? -0.057 0.731 9.872 1.00 77.00 101 SER A C 1
ATOM 836 O O . SER A 1 101 ? 0.959 1.067 9.258 1.00 77.00 101 SER A O 1
ATOM 838 N N . ILE A 1 102 ? -1.074 0.098 9.277 1.00 67.94 102 ILE A N 1
ATOM 839 C CA . ILE A 1 102 ? -1.103 -0.212 7.840 1.00 67.94 102 ILE A CA 1
ATOM 840 C C . ILE A 1 102 ? -1.120 1.080 7.020 1.00 67.94 102 ILE A C 1
ATOM 842 O O . ILE A 1 102 ? -0.338 1.208 6.078 1.00 67.94 102 ILE A O 1
ATOM 846 N N . GLN A 1 103 ? -1.934 2.063 7.410 1.00 69.44 103 GLN A N 1
ATOM 847 C CA . GLN A 1 103 ? -1.998 3.358 6.734 1.00 69.44 103 GLN A CA 1
ATOM 848 C C . GLN A 1 103 ? -0.635 4.066 6.710 1.00 69.44 103 GLN A C 1
ATOM 850 O O . GLN A 1 103 ? -0.173 4.459 5.643 1.00 69.44 103 GLN A O 1
ATOM 855 N N . ILE A 1 104 ? 0.072 4.125 7.845 1.00 74.88 104 ILE A N 1
ATOM 856 C CA . ILE A 1 104 ? 1.424 4.709 7.915 1.00 74.88 104 ILE A CA 1
ATOM 857 C C . ILE A 1 104 ? 2.401 3.974 6.985 1.00 74.88 104 ILE A C 1
ATOM 859 O O . ILE A 1 104 ? 3.236 4.604 6.336 1.00 74.88 104 ILE A O 1
ATOM 863 N N . LYS A 1 105 ? 2.317 2.639 6.897 1.00 71.56 105 LYS A N 1
ATOM 864 C CA . LYS A 1 105 ? 3.166 1.860 5.979 1.00 71.56 105 LYS A CA 1
ATOM 865 C C . LYS A 1 105 ? 2.873 2.193 4.517 1.00 71.56 105 LYS A C 1
ATOM 867 O O . LYS A 1 105 ? 3.820 2.299 3.741 1.00 71.56 105 LYS A O 1
ATOM 872 N N . ILE A 1 106 ? 1.601 2.363 4.151 1.00 66.81 106 ILE A N 1
ATOM 873 C CA . ILE A 1 106 ? 1.199 2.788 2.803 1.00 66.81 106 ILE A CA 1
ATOM 874 C C . ILE A 1 106 ? 1.766 4.176 2.505 1.00 66.81 106 ILE A C 1
ATOM 876 O O . ILE A 1 106 ? 2.430 4.339 1.484 1.00 66.81 106 ILE A O 1
ATOM 880 N N . ASP A 1 107 ? 1.576 5.140 3.406 1.00 68.50 107 ASP A N 1
ATOM 881 C CA . ASP A 1 107 ? 2.044 6.518 3.226 1.00 68.50 107 ASP A CA 1
ATOM 882 C C . ASP A 1 107 ? 3.569 6.580 3.035 1.00 68.50 107 ASP A C 1
ATOM 884 O O . ASP A 1 107 ? 4.057 7.203 2.090 1.00 68.50 107 ASP A O 1
ATOM 888 N N . LEU A 1 108 ? 4.333 5.858 3.865 1.00 71.31 108 LEU A N 1
ATOM 889 C CA . LEU A 1 108 ? 5.793 5.759 3.740 1.00 71.31 108 LEU A CA 1
ATOM 890 C C . LEU A 1 108 ? 6.226 5.130 2.412 1.00 71.31 108 LEU A C 1
ATOM 892 O O . LEU A 1 108 ? 7.235 5.529 1.823 1.00 71.31 108 LEU A O 1
ATOM 896 N N . LEU A 1 109 ? 5.494 4.121 1.938 1.00 69.69 109 LEU A N 1
ATOM 897 C CA . LEU A 1 109 ? 5.833 3.429 0.701 1.00 69.69 109 LEU A CA 1
ATOM 898 C C . LEU A 1 109 ? 5.473 4.271 -0.532 1.00 69.69 109 LEU A C 1
ATOM 900 O O . LEU A 1 109 ? 6.241 4.290 -1.494 1.00 69.69 109 LEU A O 1
ATOM 904 N N . ILE A 1 110 ? 4.378 5.034 -0.470 1.00 66.44 110 ILE A N 1
ATOM 905 C CA . ILE A 1 110 ? 4.027 6.066 -1.454 1.00 66.44 110 ILE A CA 1
ATOM 906 C C . ILE A 1 110 ? 5.120 7.138 -1.516 1.00 66.44 110 ILE A C 1
ATOM 908 O O . ILE A 1 110 ? 5.609 7.441 -2.604 1.00 66.44 110 ILE A O 1
ATOM 912 N N . GLU A 1 111 ? 5.545 7.676 -0.371 1.00 71.88 111 GLU A N 1
ATOM 913 C CA . GLU A 1 111 ? 6.608 8.684 -0.306 1.00 71.88 111 GLU A CA 1
ATOM 914 C C . GLU A 1 111 ? 7.931 8.138 -0.863 1.00 71.88 111 GLU A C 1
ATOM 916 O O . GLU A 1 111 ? 8.623 8.804 -1.636 1.00 71.88 111 GLU A O 1
ATOM 921 N N . THR A 1 112 ? 8.279 6.896 -0.520 1.00 65.94 112 THR A N 1
ATOM 922 C CA . THR A 1 112 ? 9.477 6.229 -1.045 1.00 65.94 112 THR A CA 1
ATOM 923 C C . THR A 1 112 ? 9.408 6.105 -2.565 1.00 65.94 112 THR A C 1
ATOM 925 O O . THR A 1 112 ? 10.357 6.477 -3.250 1.00 65.94 112 THR A O 1
ATOM 928 N N . LEU A 1 113 ? 8.276 5.650 -3.109 1.00 62.88 113 LEU A N 1
ATOM 929 C CA . LEU A 1 113 ? 8.072 5.545 -4.553 1.00 62.88 113 LEU A CA 1
ATOM 930 C C . LEU A 1 113 ? 8.166 6.893 -5.266 1.00 62.88 113 LEU A C 1
ATOM 932 O O . LEU A 1 113 ? 8.758 6.968 -6.339 1.00 62.88 113 LEU A O 1
ATOM 936 N N . GLN A 1 114 ? 7.599 7.949 -4.686 1.00 63.81 114 GLN A N 1
ATOM 937 C CA . GLN A 1 114 ? 7.682 9.301 -5.240 1.00 63.81 114 GLN A CA 1
ATOM 938 C C . GLN A 1 114 ? 9.127 9.812 -5.254 1.00 63.81 114 GLN A C 1
ATOM 940 O O . GLN A 1 114 ? 9.592 10.311 -6.274 1.00 63.81 114 GLN A O 1
ATOM 945 N N . ASN A 1 115 ? 9.875 9.601 -4.172 1.00 65.06 115 ASN A N 1
ATOM 946 C CA . ASN A 1 115 ? 11.289 9.962 -4.109 1.00 65.06 115 ASN A CA 1
ATOM 947 C C . ASN A 1 115 ? 12.145 9.173 -5.113 1.00 65.06 115 ASN A C 1
ATOM 949 O O . ASN A 1 115 ? 13.053 9.735 -5.725 1.00 65.06 115 ASN A O 1
ATOM 953 N N . GLU A 1 116 ? 11.870 7.880 -5.294 1.00 61.62 116 GLU A N 1
ATOM 954 C CA . GLU A 1 116 ? 12.532 7.063 -6.316 1.00 61.62 116 GLU A CA 1
ATOM 955 C C . GLU A 1 116 ? 12.142 7.512 -7.733 1.00 61.62 116 GLU A C 1
ATOM 957 O O . GLU A 1 116 ? 12.993 7.515 -8.618 1.00 61.62 116 GLU A O 1
ATOM 962 N N . LEU A 1 117 ? 10.900 7.967 -7.947 1.00 61.50 117 LEU A N 1
ATOM 963 C CA . LEU A 1 117 ? 10.446 8.627 -9.180 1.00 61.50 117 LEU A CA 1
ATOM 964 C C . LEU A 1 117 ? 11.191 9.929 -9.481 1.00 61.50 117 LEU A C 1
ATOM 966 O O . LEU A 1 117 ? 11.573 10.165 -10.628 1.00 61.50 117 LEU A O 1
ATOM 970 N N . ASP A 1 118 ? 11.463 10.738 -8.466 1.00 63.28 118 ASP A N 1
ATOM 971 C CA . ASP A 1 118 ? 12.178 12.003 -8.636 1.00 63.28 118 ASP A CA 1
ATOM 972 C C . ASP A 1 118 ? 13.687 11.813 -8.867 1.00 63.28 118 ASP A C 1
ATOM 974 O O . ASP A 1 118 ? 14.344 12.657 -9.481 1.00 63.28 118 ASP A O 1
ATOM 978 N N . ARG A 1 119 ? 14.260 10.697 -8.399 1.00 62.38 119 ARG A N 1
ATOM 979 C CA . ARG A 1 119 ? 15.700 10.387 -8.496 1.00 62.38 119 ARG A CA 1
ATOM 980 C C . ARG A 1 119 ? 16.108 9.654 -9.774 1.00 62.38 119 ARG A C 1
ATOM 982 O O . ARG A 1 119 ? 17.267 9.253 -9.896 1.00 62.38 119 ARG A O 1
ATOM 989 N N . GLN A 1 120 ? 15.189 9.455 -10.713 1.00 59.34 120 GLN A N 1
ATOM 990 C CA . GLN A 1 120 ? 15.420 8.534 -11.821 1.00 59.34 120 GLN A CA 1
ATOM 991 C C . GLN A 1 120 ? 16.550 8.942 -12.766 1.00 59.34 120 GLN A C 1
ATOM 993 O O . GLN A 1 120 ? 16.797 10.134 -12.988 1.00 59.34 120 GLN A O 1
ATOM 998 N N . PRO A 1 121 ? 17.238 7.946 -13.362 1.00 51.25 121 PRO A N 1
ATOM 999 C CA . PRO A 1 121 ? 18.237 8.198 -14.382 1.00 51.25 121 PRO A CA 1
ATOM 1000 C C . PRO A 1 121 ? 17.579 8.905 -15.566 1.00 51.25 121 PRO A C 1
ATOM 1002 O O . PRO A 1 121 ? 16.759 8.350 -16.291 1.00 51.25 121 PRO A O 1
ATOM 1005 N N . THR A 1 122 ? 17.973 10.152 -15.788 1.00 51.78 122 THR A N 1
ATOM 1006 C CA . THR A 1 122 ? 17.686 10.826 -17.049 1.00 51.78 122 THR A CA 1
ATOM 1007 C C . THR A 1 122 ? 18.593 10.249 -18.134 1.00 51.78 122 THR A C 1
ATOM 1009 O O . THR A 1 122 ? 19.699 9.772 -17.856 1.00 51.78 122 THR A O 1
ATOM 1012 N N . PHE A 1 123 ? 18.155 10.344 -19.392 1.00 47.00 123 PHE A N 1
ATOM 1013 C CA . PHE A 1 123 ? 18.941 9.975 -20.579 1.00 47.00 123 PHE A CA 1
ATOM 1014 C C . PHE A 1 123 ? 20.387 10.490 -20.565 1.00 47.00 123 PHE A C 1
ATOM 1016 O O . PHE A 1 123 ? 21.255 9.927 -21.223 1.00 47.00 123 PHE A O 1
ATOM 1023 N N . SER A 1 124 ? 20.645 11.580 -19.842 1.00 51.28 124 SER A N 1
ATOM 1024 C CA . SER A 1 124 ? 21.916 12.289 -19.844 1.00 51.28 124 SER A CA 1
ATOM 1025 C C . SER A 1 124 ? 22.984 11.776 -18.878 1.00 51.28 124 SER A C 1
ATOM 1027 O O . SER A 1 124 ? 24.121 12.210 -19.038 1.00 51.28 124 SER A O 1
ATOM 1029 N N . SER A 1 125 ? 22.693 10.921 -17.884 1.00 52.56 125 SER A N 1
ATOM 1030 C CA . SER A 1 125 ? 23.715 10.606 -16.865 1.00 52.56 125 SER A CA 1
ATOM 1031 C C . SER A 1 125 ? 24.058 9.133 -16.642 1.00 52.56 125 SER A C 1
ATOM 1033 O O . SER A 1 125 ? 25.239 8.888 -16.422 1.00 52.56 125 SER A O 1
ATOM 1035 N N . LEU A 1 126 ? 23.134 8.160 -16.716 1.00 55.06 126 LEU A N 1
ATOM 1036 C CA . LEU A 1 126 ? 23.438 6.757 -16.336 1.00 55.06 126 LEU A CA 1
ATOM 1037 C C . LEU A 1 126 ? 22.526 5.662 -16.942 1.00 55.06 126 LEU A C 1
ATOM 1039 O O . LEU A 1 126 ? 22.620 4.514 -16.516 1.00 55.06 126 LEU A O 1
ATOM 1043 N N . LEU A 1 127 ? 21.651 5.968 -17.909 1.00 65.31 127 LEU A N 1
ATOM 1044 C CA . LEU A 1 127 ? 20.698 4.981 -18.441 1.00 65.31 127 LEU A CA 1
ATOM 1045 C C . LEU A 1 127 ? 21.400 3.904 -19.299 1.00 65.31 127 LEU A C 1
ATOM 1047 O O . LEU A 1 127 ? 21.826 4.156 -20.424 1.00 65.31 127 LEU A O 1
ATOM 1051 N N . THR A 1 128 ? 21.503 2.693 -18.759 1.00 72.62 128 THR A N 1
ATOM 1052 C CA . THR A 1 128 ? 21.898 1.449 -19.441 1.00 72.62 128 THR A CA 1
ATOM 1053 C C . THR A 1 128 ? 20.767 0.420 -19.389 1.00 72.62 128 THR A C 1
ATOM 1055 O O . THR A 1 128 ? 19.868 0.535 -18.551 1.00 72.62 128 THR A O 1
ATOM 1058 N N . THR A 1 129 ? 20.833 -0.623 -20.225 1.00 76.56 129 THR A N 1
ATOM 1059 C CA . THR A 1 129 ? 19.889 -1.756 -20.181 1.00 76.56 129 THR A CA 1
ATOM 1060 C C . THR A 1 129 ? 19.772 -2.342 -18.771 1.00 76.56 129 THR A C 1
ATOM 1062 O O . THR A 1 129 ? 18.665 -2.474 -18.263 1.00 76.56 129 THR A O 1
ATOM 1065 N N . ASP A 1 130 ? 20.899 -2.578 -18.092 1.00 76.56 130 ASP A N 1
ATOM 1066 C CA . ASP A 1 130 ? 20.912 -3.138 -16.734 1.00 76.56 130 ASP A CA 1
ATOM 1067 C C . ASP A 1 130 ? 20.239 -2.208 -15.712 1.00 76.56 130 ASP A C 1
ATOM 1069 O O . ASP A 1 130 ? 19.481 -2.653 -14.850 1.00 76.56 130 ASP A O 1
ATOM 1073 N N . THR A 1 131 ? 20.496 -0.896 -15.795 1.00 73.62 131 THR A N 1
ATOM 1074 C CA . THR A 1 131 ? 19.863 0.075 -14.884 1.00 73.62 131 THR A CA 1
ATOM 1075 C C . THR A 1 131 ? 18.364 0.215 -15.139 1.00 73.62 131 THR A C 1
ATOM 1077 O O . THR A 1 131 ? 17.607 0.348 -14.180 1.00 73.62 131 THR A O 1
ATOM 1080 N N . PHE A 1 132 ? 17.928 0.124 -16.401 1.00 79.81 132 PHE A N 1
ATOM 1081 C CA . PHE A 1 132 ? 16.516 0.138 -16.774 1.00 79.81 132 PHE A CA 1
ATOM 1082 C C . PHE A 1 132 ? 15.796 -1.120 -16.274 1.00 79.81 132 PHE A C 1
ATOM 1084 O O . PHE A 1 132 ? 14.764 -1.005 -15.622 1.00 79.81 132 PHE A O 1
ATOM 1091 N N . GLU A 1 133 ? 16.366 -2.309 -16.495 1.00 80.25 133 GLU A N 1
ATOM 1092 C CA . GLU A 1 133 ? 15.787 -3.566 -16.005 1.00 80.25 133 GLU A CA 1
ATOM 1093 C C . GLU A 1 133 ? 15.681 -3.600 -14.477 1.00 80.25 133 GLU A C 1
ATOM 1095 O O . GLU A 1 133 ? 14.704 -4.110 -13.927 1.00 80.25 133 GLU A O 1
ATOM 1100 N N . ASN A 1 134 ? 16.687 -3.075 -13.770 1.00 76.94 134 ASN A N 1
ATOM 1101 C CA . ASN A 1 134 ? 16.644 -2.976 -12.313 1.00 76.94 134 ASN A CA 1
ATOM 1102 C C . ASN A 1 134 ? 15.542 -2.023 -11.848 1.00 76.94 134 ASN A C 1
ATOM 1104 O O . ASN A 1 134 ? 14.805 -2.358 -10.922 1.00 76.94 134 ASN A O 1
ATOM 1108 N N . TYR A 1 135 ? 15.412 -0.867 -12.500 1.00 73.00 135 TYR A N 1
ATOM 1109 C CA . TYR A 1 135 ? 14.348 0.086 -12.214 1.00 73.00 135 TYR A CA 1
ATOM 1110 C C . TYR A 1 135 ? 12.956 -0.529 -12.449 1.00 73.00 135 TYR A C 1
ATOM 1112 O O . TYR A 1 135 ? 12.127 -0.512 -11.542 1.00 73.00 135 TYR A O 1
ATOM 1120 N N . GLU A 1 136 ? 12.726 -1.166 -13.602 1.00 77.81 136 GLU A N 1
ATOM 1121 C CA . GLU A 1 136 ? 11.461 -1.837 -13.931 1.00 77.81 136 GLU A CA 1
ATOM 1122 C C . GLU A 1 136 ? 11.102 -2.920 -12.899 1.00 77.81 136 GLU A C 1
ATOM 1124 O O . GLU A 1 136 ? 9.981 -2.952 -12.385 1.00 77.81 136 GLU A O 1
ATOM 1129 N N . LYS A 1 137 ? 12.069 -3.773 -12.528 1.00 80.75 137 LYS A N 1
ATOM 1130 C CA . LYS A 1 137 ? 11.878 -4.805 -11.496 1.00 80.75 137 LYS A CA 1
ATOM 1131 C C . LYS A 1 137 ? 11.499 -4.198 -10.147 1.00 80.75 137 LYS A C 1
ATOM 1133 O O . LYS A 1 137 ? 10.563 -4.682 -9.513 1.00 80.75 137 LYS A O 1
ATOM 1138 N N . LEU A 1 138 ? 12.203 -3.155 -9.705 1.00 72.38 138 LEU A N 1
ATOM 1139 C CA . LEU A 1 138 ? 11.913 -2.485 -8.436 1.00 72.38 138 LEU A CA 1
ATOM 1140 C C . LEU A 1 138 ? 10.518 -1.855 -8.444 1.00 72.38 138 LEU A C 1
ATOM 1142 O O . LEU A 1 138 ? 9.763 -2.061 -7.496 1.00 72.38 138 LEU A O 1
ATOM 1146 N N . SER A 1 139 ? 10.134 -1.166 -9.523 1.00 71.94 139 SER A N 1
ATOM 1147 C CA . SER A 1 139 ? 8.790 -0.594 -9.662 1.00 71.94 139 SER A CA 1
ATOM 1148 C C . SER A 1 139 ? 7.694 -1.653 -9.531 1.00 71.94 139 SER A C 1
ATOM 1150 O O . SER A 1 139 ? 6.722 -1.433 -8.813 1.00 71.94 139 SER A O 1
ATOM 1152 N N . ILE A 1 140 ? 7.863 -2.822 -10.160 1.00 79.50 140 ILE A N 1
ATOM 1153 C CA . ILE A 1 140 ? 6.908 -3.935 -10.046 1.00 79.50 140 ILE A CA 1
ATOM 1154 C C . ILE A 1 140 ? 6.799 -4.421 -8.594 1.00 79.50 140 ILE A C 1
ATOM 1156 O O . ILE A 1 140 ? 5.689 -4.603 -8.095 1.00 79.50 140 ILE A O 1
ATOM 1160 N N . ILE A 1 141 ? 7.929 -4.610 -7.904 1.00 76.06 141 ILE A N 1
ATOM 1161 C CA . ILE A 1 141 ? 7.955 -5.079 -6.507 1.00 76.06 141 ILE A CA 1
ATOM 1162 C C . ILE A 1 141 ? 7.249 -4.086 -5.577 1.00 76.06 141 ILE A C 1
ATOM 1164 O O . ILE A 1 141 ? 6.457 -4.488 -4.719 1.00 76.06 141 ILE A O 1
ATOM 1168 N N . TYR A 1 142 ? 7.504 -2.789 -5.745 1.00 72.12 142 TYR A N 1
ATOM 1169 C CA . TYR A 1 142 ? 6.865 -1.766 -4.925 1.00 72.12 142 TYR A CA 1
ATOM 1170 C C . TYR A 1 142 ? 5.357 -1.688 -5.178 1.00 72.12 142 TYR A C 1
ATOM 1172 O O . TYR A 1 142 ? 4.596 -1.646 -4.215 1.00 72.12 142 TYR A O 1
ATOM 1180 N N . LEU A 1 143 ? 4.911 -1.748 -6.438 1.00 77.19 143 LEU A N 1
ATOM 1181 C CA . LEU A 1 143 ? 3.480 -1.765 -6.767 1.00 77.19 143 LEU A CA 1
ATOM 1182 C C . LEU A 1 143 ? 2.771 -2.996 -6.190 1.00 77.19 143 LEU A C 1
ATOM 1184 O O . LEU A 1 143 ? 1.698 -2.878 -5.603 1.00 77.19 143 LEU A O 1
ATOM 1188 N N . GLN A 1 144 ? 3.396 -4.173 -6.269 1.00 82.19 144 GLN A N 1
ATOM 1189 C CA . GLN A 1 144 ? 2.875 -5.378 -5.617 1.00 82.19 144 GLN A CA 1
ATOM 1190 C C . GLN A 1 144 ? 2.746 -5.202 -4.099 1.00 82.19 144 GLN A C 1
ATOM 1192 O O . GLN A 1 144 ? 1.736 -5.604 -3.525 1.00 82.19 144 GLN A O 1
ATOM 1197 N N . SER A 1 145 ? 3.742 -4.583 -3.459 1.00 73.19 145 SER A N 1
ATOM 1198 C CA . SER A 1 145 ? 3.723 -4.318 -2.015 1.00 73.19 145 SER A CA 1
ATOM 1199 C C . SER A 1 145 ? 2.615 -3.330 -1.632 1.00 73.19 145 SER A C 1
ATOM 1201 O O . SER A 1 145 ? 1.920 -3.550 -0.644 1.00 73.19 145 SER A O 1
ATOM 1203 N N . ILE A 1 146 ? 2.395 -2.285 -2.441 1.00 75.25 146 ILE A N 1
ATOM 1204 C CA . ILE A 1 146 ? 1.276 -1.348 -2.265 1.00 75.25 146 ILE A CA 1
ATOM 1205 C C . ILE A 1 146 ? -0.059 -2.079 -2.307 1.00 75.25 146 ILE A C 1
ATOM 1207 O O . ILE A 1 146 ? -0.860 -1.917 -1.393 1.00 75.25 146 ILE A O 1
ATOM 1211 N N . HIS A 1 147 ? -0.299 -2.901 -3.329 1.00 83.56 147 HIS A N 1
ATOM 1212 C CA . HIS A 1 147 ? -1.574 -3.607 -3.446 1.00 83.56 147 HIS A CA 1
ATOM 1213 C C . HIS A 1 147 ? -1.786 -4.631 -2.332 1.00 83.56 147 HIS A C 1
ATOM 1215 O O . HIS A 1 147 ? -2.919 -4.882 -1.932 1.00 83.56 147 HIS A O 1
ATOM 1221 N N . GLN A 1 148 ? -0.721 -5.245 -1.813 1.00 79.75 148 GLN A N 1
ATOM 1222 C CA . GLN A 1 148 ? -0.837 -6.099 -0.630 1.00 79.75 148 GLN A CA 1
ATOM 1223 C C . GLN A 1 148 ? -1.325 -5.296 0.577 1.00 79.75 148 GLN A C 1
ATOM 1225 O O . GLN A 1 148 ? -2.309 -5.693 1.195 1.00 79.75 148 GLN A O 1
ATOM 1230 N N . LEU A 1 149 ? -0.707 -4.145 0.852 1.00 72.69 149 LEU A N 1
ATOM 1231 C CA . LEU A 1 149 ? -1.112 -3.269 1.953 1.00 72.69 149 LEU A CA 1
ATOM 1232 C C . LEU A 1 149 ? -2.517 -2.678 1.752 1.00 72.69 149 LEU A C 1
ATOM 1234 O O . LEU A 1 149 ? -3.277 -2.586 2.708 1.00 72.69 149 LEU A O 1
ATOM 1238 N N . GLU A 1 150 ? -2.891 -2.322 0.522 1.00 83.56 150 GLU A N 1
ATOM 1239 C CA . GLU A 1 150 ? -4.245 -1.879 0.159 1.00 83.56 150 GLU A CA 1
ATOM 1240 C C . GLU A 1 150 ? -5.291 -2.953 0.496 1.00 83.56 150 GLU A C 1
ATOM 1242 O O . GLU A 1 150 ? -6.305 -2.657 1.125 1.00 83.56 150 GLU A O 1
ATOM 1247 N N . ASN A 1 151 ? -5.023 -4.209 0.126 1.00 86.94 151 ASN A N 1
ATOM 1248 C CA . ASN A 1 151 ? -5.903 -5.335 0.435 1.00 86.94 151 ASN A CA 1
ATOM 1249 C C . ASN A 1 151 ? -5.954 -5.642 1.939 1.00 86.94 151 ASN A C 1
ATOM 1251 O O . ASN A 1 151 ? -6.993 -6.064 2.444 1.00 86.94 151 ASN A O 1
ATOM 1255 N N . GLU A 1 152 ? -4.839 -5.493 2.655 1.00 77.62 152 GLU A N 1
ATOM 1256 C CA . GLU A 1 152 ? -4.811 -5.627 4.115 1.00 77.62 152 GLU A CA 1
ATOM 1257 C C . GLU A 1 152 ? -5.644 -4.528 4.782 1.00 77.62 152 GLU A C 1
ATOM 1259 O O . GLU A 1 152 ? -6.469 -4.844 5.635 1.00 77.62 152 GLU A O 1
ATOM 1264 N N . LEU A 1 153 ? -5.515 -3.278 4.328 1.00 78.69 153 LEU A N 1
ATOM 1265 C CA . LEU A 1 153 ? -6.308 -2.150 4.815 1.00 78.69 153 LEU A CA 1
ATOM 1266 C C . LEU A 1 153 ? -7.808 -2.356 4.565 1.00 78.69 153 LEU A C 1
ATOM 1268 O O . LEU A 1 153 ? -8.623 -2.126 5.450 1.00 78.69 153 LEU A O 1
ATOM 1272 N N . GLU A 1 154 ? -8.191 -2.825 3.377 1.00 87.75 154 GLU A N 1
ATOM 1273 C CA . GLU A 1 154 ? -9.593 -3.128 3.067 1.00 87.75 154 GLU A CA 1
ATOM 1274 C C . GLU A 1 154 ? -10.159 -4.197 4.017 1.00 87.75 154 GLU A C 1
ATOM 1276 O O . GLU A 1 154 ? -11.249 -4.028 4.562 1.00 87.75 154 GLU A O 1
ATOM 1281 N N . LYS A 1 155 ? -9.377 -5.239 4.329 1.00 87.75 155 LYS A N 1
ATOM 1282 C CA . LYS A 1 155 ? -9.780 -6.278 5.290 1.00 87.75 155 LYS A CA 1
ATOM 1283 C C . LYS A 1 155 ? -9.892 -5.774 6.722 1.00 87.75 155 LYS A C 1
ATOM 1285 O O . LYS A 1 155 ? -10.778 -6.244 7.432 1.00 87.75 155 LYS A O 1
ATOM 1290 N N . THR A 1 156 ? -9.010 -4.887 7.187 1.00 80.50 156 THR A N 1
ATOM 1291 C CA . THR A 1 156 ? -9.133 -4.348 8.552 1.00 80.50 156 THR A CA 1
ATOM 1292 C C . THR A 1 156 ? -10.348 -3.435 8.666 1.00 80.50 156 THR A C 1
ATOM 1294 O O . THR A 1 156 ? -11.072 -3.511 9.656 1.00 80.50 156 THR A O 1
ATOM 1297 N N . ILE A 1 157 ? -10.659 -2.663 7.618 1.00 79.81 157 ILE A N 1
ATOM 1298 C CA . ILE A 1 157 ? -11.868 -1.829 7.552 1.00 79.81 157 ILE A CA 1
ATOM 1299 C C . ILE A 1 157 ? -13.147 -2.680 7.628 1.00 79.81 157 ILE A C 1
ATOM 1301 O O . ILE A 1 157 ? -14.087 -2.316 8.333 1.00 79.81 157 ILE A O 1
ATOM 1305 N N . GLU A 1 158 ? -13.188 -3.837 6.962 1.00 84.25 158 GLU A N 1
ATOM 1306 C CA . GLU A 1 158 ? -14.333 -4.762 7.011 1.00 84.25 158 GLU A CA 1
ATOM 1307 C C . GLU A 1 158 ? -14.605 -5.351 8.410 1.00 84.25 158 GLU A C 1
ATOM 1309 O O . GLU A 1 158 ? -15.711 -5.824 8.675 1.00 84.25 158 GLU A O 1
ATOM 1314 N N . GLN A 1 159 ? -13.628 -5.324 9.323 1.00 81.81 159 GLN A N 1
ATOM 1315 C CA . GLN A 1 159 ? -13.770 -5.856 10.686 1.00 81.81 159 GLN A CA 1
ATOM 1316 C C . GLN A 1 159 ? -14.422 -4.873 11.671 1.00 81.81 159 GLN A C 1
ATOM 1318 O O . GLN A 1 159 ? -14.724 -5.253 12.816 1.00 81.81 159 GLN A O 1
ATOM 1323 N N . PHE A 1 160 ? -14.633 -3.619 11.263 1.00 72.19 160 PHE A N 1
ATOM 1324 C CA . PHE A 1 160 ? -15.352 -2.638 12.067 1.00 72.19 160 PHE A CA 1
ATOM 1325 C C . PHE A 1 160 ? -16.856 -2.927 12.039 1.00 72.19 160 PHE A C 1
ATOM 1327 O O . PHE A 1 160 ? -17.460 -3.098 10.984 1.00 72.19 160 PHE A O 1
ATOM 1334 N N . GLN A 1 161 ? -17.468 -2.973 13.223 1.00 68.50 161 GLN A N 1
ATOM 1335 C CA . GLN A 1 161 ? -18.926 -3.064 13.369 1.00 68.50 161 GLN A CA 1
ATOM 1336 C C . GLN A 1 161 ? -19.584 -1.675 13.362 1.00 68.50 161 GLN A C 1
ATOM 1338 O O . GLN A 1 161 ? -20.762 -1.552 13.028 1.00 68.50 161 GLN A O 1
ATOM 1343 N N . ASP A 1 162 ? -18.818 -0.635 13.705 1.00 72.12 162 ASP A N 1
ATOM 1344 C CA . ASP A 1 162 ? -19.260 0.755 13.700 1.00 72.12 162 ASP A CA 1
ATOM 1345 C C . ASP A 1 162 ? -19.331 1.303 12.267 1.00 72.12 162 ASP A C 1
ATOM 1347 O O . ASP A 1 162 ? -18.328 1.398 11.556 1.00 72.12 162 ASP A O 1
ATOM 1351 N N . THR A 1 163 ? -20.534 1.687 11.839 1.00 73.31 163 THR A N 1
ATOM 1352 C CA . THR A 1 163 ? -20.778 2.198 10.484 1.00 73.31 163 THR A CA 1
ATOM 1353 C C . THR A 1 163 ? -20.147 3.566 10.214 1.00 73.31 163 THR A C 1
ATOM 1355 O O . THR A 1 163 ? -19.875 3.880 9.055 1.00 73.31 163 THR A O 1
ATOM 1358 N N . GLY A 1 164 ? -19.924 4.387 11.244 1.00 71.81 164 GLY A N 1
ATOM 1359 C CA . GLY A 1 164 ? -19.320 5.714 11.126 1.00 71.81 164 GLY A CA 1
ATOM 1360 C C . GLY A 1 164 ? -17.821 5.630 10.845 1.00 71.81 164 GLY A C 1
ATOM 1361 O O . GLY A 1 164 ? -17.359 6.161 9.830 1.00 71.81 164 GLY A O 1
ATOM 1362 N N . LEU A 1 165 ? -17.089 4.885 11.678 1.00 67.19 165 LEU A N 1
ATOM 1363 C CA . LEU A 1 165 ? -15.658 4.609 11.494 1.00 67.19 165 LEU A CA 1
ATOM 1364 C C . LEU A 1 165 ? -15.401 3.894 10.167 1.00 67.19 165 LEU A C 1
ATOM 1366 O O . LEU A 1 165 ? -14.532 4.299 9.390 1.00 67.19 165 LEU A O 1
ATOM 1370 N N . MET A 1 166 ? -16.223 2.890 9.845 1.00 75.12 166 MET A N 1
ATOM 1371 C CA . MET A 1 166 ? -16.134 2.185 8.568 1.00 75.12 166 MET A CA 1
ATOM 1372 C C . MET A 1 166 ? -16.280 3.151 7.382 1.00 75.12 166 MET A C 1
ATOM 1374 O O . MET A 1 166 ? -15.554 3.041 6.395 1.00 75.12 166 MET A O 1
ATOM 1378 N N . HIS A 1 167 ? -17.193 4.126 7.451 1.00 75.88 167 HIS A N 1
ATOM 1379 C CA . HIS A 1 167 ? -17.376 5.103 6.377 1.00 75.88 167 HIS A CA 1
ATOM 1380 C C . HIS A 1 167 ? -16.189 6.072 6.254 1.00 75.88 167 HIS A C 1
ATOM 1382 O O . HIS A 1 167 ? -15.763 6.385 5.140 1.00 75.88 167 HIS A O 1
ATOM 1388 N N . GLN A 1 168 ? -15.620 6.522 7.377 1.00 76.44 168 GLN A N 1
ATOM 1389 C CA . GLN A 1 168 ? -14.435 7.385 7.386 1.00 76.44 168 GLN A CA 1
ATOM 1390 C C . GLN A 1 168 ? -13.221 6.693 6.756 1.00 76.44 168 GLN A C 1
ATOM 1392 O O . GLN A 1 168 ? -12.623 7.247 5.828 1.00 76.44 168 GLN A O 1
ATOM 1397 N N . TYR A 1 169 ? -12.898 5.473 7.189 1.00 76.50 169 TYR A N 1
ATOM 1398 C CA . TYR A 1 169 ? -11.771 4.729 6.633 1.00 76.50 169 TYR A CA 1
ATOM 1399 C C . TYR A 1 169 ? -12.002 4.309 5.177 1.00 76.50 169 TYR A C 1
ATOM 1401 O O . TYR A 1 169 ? -11.068 4.351 4.381 1.00 76.50 169 TYR A O 1
ATOM 1409 N N . ASN A 1 170 ? -13.238 4.007 4.768 1.00 81.56 170 ASN A N 1
ATOM 1410 C CA . ASN A 1 170 ? -13.550 3.764 3.354 1.00 81.56 170 ASN A CA 1
ATOM 1411 C C . ASN A 1 170 ? -13.302 4.994 2.469 1.00 81.56 170 ASN A C 1
ATOM 1413 O O . ASN A 1 170 ? -12.808 4.865 1.346 1.00 81.56 170 ASN A O 1
ATOM 1417 N N . ASN A 1 171 ? -13.603 6.198 2.962 1.00 81.06 171 ASN A N 1
ATOM 1418 C CA . ASN A 1 171 ? -13.295 7.429 2.234 1.00 81.06 171 ASN A CA 1
ATOM 1419 C C . ASN A 1 171 ? -11.778 7.627 2.079 1.00 81.06 171 ASN A C 1
ATOM 1421 O O . ASN A 1 171 ? -11.319 8.016 1.004 1.00 81.06 171 ASN A O 1
ATOM 1425 N N . GLN A 1 172 ? -10.995 7.313 3.114 1.00 77.00 172 GLN A N 1
ATOM 1426 C CA . GLN A 1 172 ? -9.530 7.348 3.050 1.00 77.00 172 GLN A CA 1
ATOM 1427 C C . GLN A 1 172 ? -8.969 6.282 2.105 1.00 77.00 172 GLN A C 1
ATOM 1429 O O . GLN A 1 172 ? -8.152 6.603 1.244 1.00 77.00 172 GLN A O 1
ATO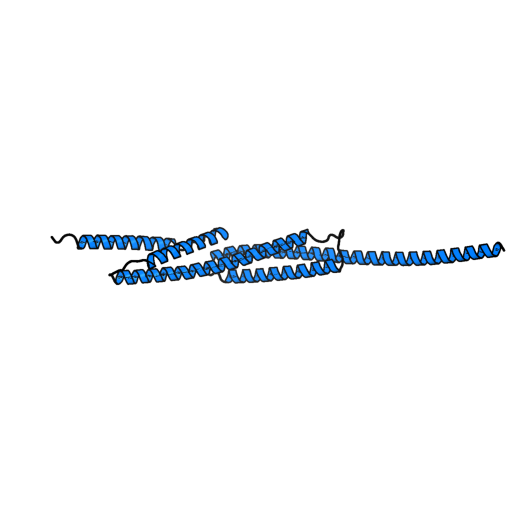M 1434 N N . LEU A 1 173 ? -9.463 5.044 2.190 1.00 83.12 173 LEU A N 1
ATOM 1435 C CA . LEU A 1 173 ? -9.115 3.966 1.269 1.00 83.12 173 LEU A CA 1
ATOM 1436 C C . LEU A 1 173 ? -9.394 4.382 -0.179 1.00 83.12 173 LEU A C 1
ATOM 1438 O O . LEU A 1 173 ? -8.553 4.180 -1.047 1.00 83.12 173 LEU A O 1
ATOM 1442 N N . SER A 1 174 ? -10.527 5.036 -0.455 1.00 86.38 174 SER A N 1
ATOM 1443 C CA . SER A 1 174 ? -10.825 5.545 -1.797 1.00 86.38 174 SER A CA 1
ATOM 1444 C C . SER A 1 174 ? -9.813 6.590 -2.281 1.00 86.38 174 SER A C 1
ATOM 1446 O O . SER A 1 174 ? -9.502 6.612 -3.473 1.00 86.38 174 SER A O 1
ATOM 1448 N N . GLN A 1 175 ? -9.313 7.463 -1.403 1.00 81.69 175 GLN A N 1
ATOM 1449 C CA . GLN A 1 175 ? -8.280 8.445 -1.755 1.00 81.69 175 GLN A CA 1
ATOM 1450 C C . GLN A 1 175 ? -6.941 7.758 -2.034 1.00 81.69 175 GLN A C 1
ATOM 1452 O O . GLN A 1 175 ? -6.305 8.056 -3.044 1.00 81.69 175 GLN A O 1
ATOM 1457 N N . ILE A 1 176 ? -6.558 6.795 -1.192 1.00 77.19 176 ILE A N 1
ATOM 1458 C CA . ILE A 1 176 ? -5.364 5.963 -1.377 1.00 77.19 176 ILE A CA 1
ATOM 1459 C C . ILE A 1 176 ? -5.441 5.228 -2.721 1.00 77.19 176 ILE A C 1
ATOM 1461 O O . ILE A 1 176 ? -4.532 5.357 -3.537 1.00 77.19 176 ILE A O 1
ATOM 1465 N N . LYS A 1 177 ? -6.561 4.554 -3.021 1.00 85.94 177 LYS A N 1
ATOM 1466 C CA . LYS A 1 177 ? -6.788 3.864 -4.305 1.00 85.94 177 LYS A CA 1
ATOM 1467 C C . LYS A 1 177 ? -6.589 4.803 -5.501 1.00 85.94 177 LYS A C 1
ATOM 1469 O O . LYS A 1 177 ? -5.930 4.442 -6.473 1.00 85.94 177 LYS A O 1
ATOM 1474 N N . GLN A 1 178 ? -7.097 6.036 -5.430 1.00 85.06 178 GLN A N 1
ATOM 1475 C CA . GLN A 1 178 ? -6.885 7.036 -6.486 1.00 85.06 178 GLN A CA 1
ATOM 1476 C C . GLN A 1 178 ? -5.414 7.450 -6.637 1.00 85.06 178 GLN A C 1
ATOM 1478 O O . GLN A 1 178 ? -4.935 7.594 -7.763 1.00 85.06 178 GLN A O 1
ATOM 1483 N N . GLN A 1 179 ? -4.691 7.630 -5.529 1.00 77.19 179 GLN A N 1
ATOM 1484 C CA . GLN A 1 179 ? -3.264 7.959 -5.559 1.00 77.19 179 GLN A CA 1
ATOM 1485 C C . GLN A 1 179 ? -2.433 6.823 -6.162 1.00 77.19 179 GLN A C 1
ATOM 1487 O O . GLN A 1 179 ? -1.582 7.089 -7.011 1.00 77.19 179 GLN A O 1
ATOM 1492 N N . ILE A 1 180 ? -2.719 5.571 -5.788 1.00 77.75 180 ILE A N 1
ATOM 1493 C CA . ILE A 1 180 ? -2.059 4.377 -6.333 1.00 77.75 180 ILE A CA 1
ATOM 1494 C C . ILE A 1 180 ? -2.219 4.338 -7.856 1.00 77.75 180 ILE A C 1
ATOM 1496 O O . ILE A 1 180 ? -1.217 4.307 -8.567 1.00 77.75 180 ILE A O 1
ATOM 1500 N N . ILE A 1 181 ? -3.451 4.474 -8.363 1.00 85.06 181 ILE A N 1
ATOM 1501 C CA . ILE A 1 181 ? -3.737 4.499 -9.809 1.00 85.06 181 ILE A CA 1
ATOM 1502 C C . ILE A 1 181 ? -2.926 5.592 -10.523 1.00 85.06 181 ILE A C 1
ATOM 1504 O O . ILE A 1 181 ? -2.397 5.387 -11.619 1.00 85.06 181 ILE A O 1
ATOM 1508 N N . GLN A 1 182 ? -2.817 6.778 -9.920 1.00 80.25 182 GLN A N 1
ATOM 1509 C CA . GLN A 1 182 ? -2.061 7.880 -10.511 1.00 80.25 182 GLN A CA 1
ATOM 1510 C C . GLN A 1 182 ? -0.551 7.593 -10.550 1.00 80.25 182 GLN A C 1
ATOM 1512 O O . GLN A 1 182 ? 0.105 7.922 -11.544 1.00 80.25 182 GLN A O 1
ATOM 1517 N N . ILE A 1 183 ? -0.004 6.977 -9.499 1.00 75.62 183 ILE A N 1
ATOM 1518 C CA . ILE A 1 183 ? 1.401 6.554 -9.430 1.00 75.62 183 ILE A CA 1
ATOM 1519 C C . ILE A 1 183 ? 1.678 5.475 -10.480 1.00 75.62 183 ILE A C 1
ATOM 1521 O O . ILE A 1 183 ? 2.633 5.611 -11.243 1.00 75.62 183 ILE A O 1
ATOM 1525 N N . GLU A 1 184 ? 0.818 4.464 -10.593 1.00 81.69 184 GLU A N 1
ATOM 1526 C CA . GLU A 1 184 ? 0.922 3.408 -11.606 1.00 81.69 184 GLU A CA 1
ATOM 1527 C C . GLU A 1 184 ? 0.953 3.972 -13.027 1.00 81.69 184 GLU A C 1
ATOM 1529 O O . GLU A 1 184 ? 1.817 3.615 -13.832 1.00 81.69 184 GLU A O 1
ATOM 1534 N N . LEU A 1 185 ? 0.041 4.900 -13.337 1.00 85.44 185 LEU A N 1
ATOM 1535 C CA . LEU A 1 185 ? -0.001 5.570 -14.636 1.00 85.44 185 LEU A CA 1
ATOM 1536 C C . LEU A 1 185 ? 1.293 6.334 -14.930 1.00 85.44 185 LEU A C 1
ATOM 1538 O O . LEU A 1 185 ? 1.763 6.327 -16.070 1.00 85.44 185 LEU A O 1
ATOM 1542 N N . ASN A 1 186 ? 1.865 6.998 -13.926 1.00 76.75 186 ASN A N 1
ATOM 1543 C CA . ASN A 1 186 ? 3.104 7.753 -14.079 1.00 76.75 186 ASN A CA 1
ATOM 1544 C C . ASN A 1 186 ? 4.309 6.826 -14.283 1.00 76.75 186 ASN A C 1
ATOM 1546 O O . ASN A 1 186 ? 5.076 7.045 -15.220 1.00 76.75 186 ASN A O 1
ATOM 1550 N N . ILE A 1 187 ? 4.435 5.768 -13.474 1.00 75.88 187 ILE A N 1
ATOM 1551 C CA . ILE A 1 187 ? 5.482 4.745 -13.612 1.00 75.88 187 ILE A CA 1
ATOM 1552 C C . ILE A 1 187 ? 5.414 4.118 -15.003 1.00 75.88 187 ILE A C 1
ATOM 1554 O O . ILE A 1 187 ? 6.428 4.059 -15.695 1.00 75.88 187 ILE A O 1
ATOM 1558 N N . LYS A 1 188 ? 4.219 3.718 -15.451 1.00 84.88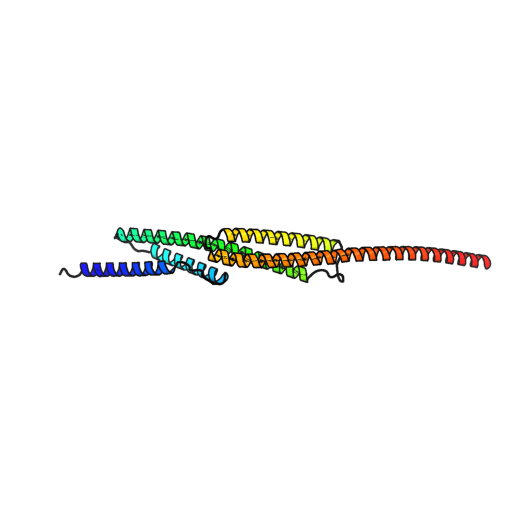 188 LYS A N 1
ATOM 1559 C CA . LYS A 1 188 ? 4.028 3.097 -16.764 1.00 84.88 188 LYS A CA 1
ATOM 1560 C C . LYS A 1 188 ? 4.473 4.014 -17.902 1.00 84.88 188 LYS A C 1
ATOM 1562 O O . LYS A 1 188 ? 5.256 3.596 -18.750 1.00 84.88 188 LYS A O 1
ATOM 1567 N N . LYS A 1 189 ? 4.035 5.278 -17.893 1.00 83.50 189 LYS A N 1
ATOM 1568 C CA . LYS A 1 189 ? 4.468 6.276 -18.887 1.00 83.50 189 LYS A CA 1
ATOM 1569 C C . LYS A 1 189 ? 5.981 6.479 -18.870 1.00 83.50 189 LYS A C 1
ATOM 1571 O O . LYS A 1 189 ? 6.586 6.653 -19.925 1.00 83.50 189 LYS A O 1
ATOM 1576 N N . HIS A 1 190 ? 6.588 6.478 -17.685 1.00 79.44 190 HIS A N 1
ATOM 1577 C CA . HIS A 1 190 ? 8.025 6.668 -17.549 1.00 79.44 190 HIS A CA 1
ATOM 1578 C C . HIS A 1 190 ? 8.811 5.469 -18.094 1.00 79.44 190 HIS A C 1
ATOM 1580 O O . HIS A 1 190 ? 9.753 5.661 -18.860 1.00 79.44 190 HIS A O 1
ATOM 1586 N N . ILE A 1 191 ? 8.382 4.242 -17.780 1.00 82.12 191 ILE A N 1
ATOM 1587 C CA . ILE A 1 191 ? 8.957 3.005 -18.329 1.00 82.12 191 ILE A CA 1
ATOM 1588 C C . ILE A 1 191 ? 8.862 3.006 -19.858 1.00 82.12 191 ILE A C 1
ATOM 1590 O O . ILE A 1 191 ? 9.876 2.805 -20.521 1.00 82.12 191 ILE A O 1
ATOM 1594 N N . GLU A 1 192 ? 7.687 3.304 -20.423 1.00 85.81 192 GLU A N 1
ATOM 1595 C CA . GLU A 1 192 ? 7.485 3.377 -21.879 1.00 85.81 192 GLU A CA 1
ATOM 1596 C C . GLU A 1 192 ? 8.431 4.400 -22.536 1.00 85.81 192 GLU A C 1
ATOM 1598 O O . GLU A 1 192 ? 9.058 4.113 -23.558 1.00 85.81 192 GLU A O 1
ATOM 1603 N N . HIS A 1 193 ? 8.584 5.579 -21.928 1.00 82.50 193 HIS A N 1
ATOM 1604 C CA . HIS A 1 193 ? 9.478 6.628 -22.416 1.00 82.50 193 HIS A CA 1
ATOM 1605 C C . HIS A 1 193 ? 10.961 6.218 -22.367 1.00 82.50 193 HIS A C 1
ATOM 1607 O O . HIS A 1 193 ? 11.684 6.400 -23.350 1.00 82.50 193 HIS A O 1
ATOM 1613 N N . LEU A 1 194 ? 11.420 5.640 -21.252 1.00 79.88 194 LEU A N 1
ATOM 1614 C CA . LEU A 1 194 ? 12.798 5.153 -21.114 1.00 79.88 194 LEU A CA 1
ATOM 1615 C C . LEU A 1 194 ? 13.089 3.995 -22.078 1.00 79.88 194 LEU A C 1
ATOM 1617 O O . LEU A 1 194 ? 14.150 3.966 -22.702 1.00 79.88 194 LEU A O 1
ATOM 1621 N N . GLN A 1 195 ? 12.139 3.074 -22.245 1.00 84.94 195 GLN A N 1
ATOM 1622 C CA . GLN A 1 195 ? 12.265 1.934 -23.149 1.00 84.94 195 GLN A CA 1
ATOM 1623 C C . GLN A 1 195 ? 12.406 2.383 -24.607 1.00 84.94 195 GLN A C 1
ATOM 1625 O O . GLN A 1 195 ? 13.308 1.924 -25.310 1.00 84.94 195 GLN A O 1
ATOM 1630 N N . GLN A 1 196 ? 11.553 3.311 -25.054 1.00 85.06 196 GLN A N 1
ATOM 1631 C CA . GLN A 1 196 ? 11.645 3.900 -26.392 1.00 85.06 196 GLN A CA 1
ATOM 1632 C C . GLN A 1 196 ? 13.009 4.566 -26.606 1.00 85.06 196 GLN A C 1
ATOM 1634 O O . GLN A 1 196 ? 13.662 4.372 -27.633 1.00 85.06 196 GLN A O 1
ATOM 1639 N N . GLY A 1 197 ? 13.476 5.279 -25.588 1.00 79.88 197 GLY A N 1
ATOM 1640 C CA . GLY A 1 197 ? 14.806 5.851 -25.541 1.00 79.88 197 GLY A CA 1
ATOM 1641 C C . GLY A 1 197 ? 15.954 4.887 -25.767 1.00 79.88 197 GLY A C 1
ATOM 1642 O O . GLY A 1 197 ? 16.845 5.133 -26.580 1.00 79.88 197 GLY A O 1
ATOM 1643 N N . LEU A 1 198 ? 15.927 3.780 -25.030 1.00 81.94 198 LEU A N 1
ATOM 1644 C CA . LEU A 1 198 ? 16.946 2.742 -25.100 1.00 81.94 198 LEU A CA 1
ATOM 1645 C C . LEU A 1 198 ? 16.982 2.100 -26.496 1.00 81.94 198 LEU A C 1
ATOM 1647 O O . LEU A 1 198 ? 18.055 1.828 -27.037 1.00 81.94 198 LEU A O 1
ATOM 1651 N N . ILE A 1 199 ? 15.813 1.903 -27.116 1.00 84.31 199 ILE A N 1
ATOM 1652 C CA . ILE A 1 199 ? 15.700 1.412 -28.496 1.00 84.31 199 ILE A CA 1
ATOM 1653 C C . ILE A 1 199 ? 16.367 2.391 -29.471 1.00 84.31 199 ILE A C 1
ATOM 1655 O O . ILE A 1 199 ? 17.184 1.979 -30.298 1.00 84.31 199 ILE A O 1
ATOM 1659 N N . GLU A 1 200 ? 16.059 3.683 -29.366 1.00 83.44 200 GLU A N 1
ATOM 1660 C CA . GLU A 1 200 ? 16.637 4.718 -30.230 1.00 83.44 200 GLU A CA 1
ATOM 1661 C C . GLU A 1 200 ? 18.158 4.822 -30.071 1.00 83.44 200 GLU A C 1
ATOM 1663 O O . GLU A 1 200 ? 18.880 4.887 -31.071 1.00 83.44 200 GLU A O 1
ATOM 1668 N N . GLN A 1 201 ? 18.661 4.754 -28.836 1.00 82.25 201 GLN A N 1
ATO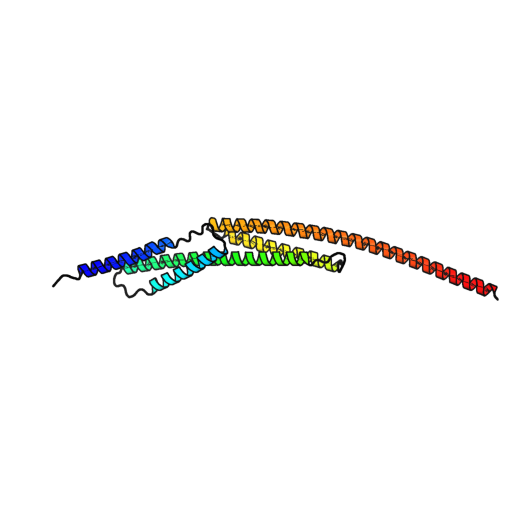M 1669 C CA . GLN A 1 201 ? 20.093 4.747 -28.545 1.00 82.25 201 GLN A CA 1
ATOM 1670 C C . GLN A 1 201 ? 20.798 3.535 -29.165 1.00 82.25 201 GLN A C 1
ATOM 1672 O O . GLN A 1 201 ? 21.836 3.702 -29.806 1.00 82.25 201 GLN A O 1
ATOM 1677 N N . ASN A 1 202 ? 20.226 2.335 -29.036 1.00 83.38 202 ASN A N 1
ATOM 1678 C CA . ASN A 1 202 ? 20.773 1.117 -29.639 1.00 83.38 202 ASN A CA 1
ATOM 1679 C C . ASN A 1 202 ? 20.827 1.212 -31.173 1.00 83.38 202 ASN A C 1
ATOM 1681 O O . ASN A 1 202 ? 21.825 0.841 -31.793 1.00 83.38 202 ASN A O 1
ATOM 1685 N N . ILE A 1 203 ? 19.787 1.767 -31.807 1.00 86.75 203 ILE A N 1
ATOM 1686 C CA . ILE A 1 203 ? 19.781 2.021 -33.257 1.00 86.75 203 ILE A CA 1
ATOM 1687 C C . ILE A 1 203 ? 20.912 2.982 -33.640 1.00 86.75 203 ILE A C 1
ATOM 1689 O O . ILE A 1 203 ? 21.595 2.772 -34.646 1.00 86.75 203 ILE A O 1
ATOM 1693 N N . LEU A 1 204 ? 21.112 4.043 -32.857 1.00 85.00 204 LEU A N 1
ATOM 1694 C CA . LEU A 1 204 ? 22.134 5.050 -33.123 1.00 85.00 204 LEU A CA 1
ATOM 1695 C C . LEU A 1 204 ? 23.550 4.484 -32.944 1.00 85.00 204 LEU A C 1
ATOM 1697 O O . LEU A 1 204 ? 24.408 4.716 -33.794 1.00 85.00 204 LEU A O 1
ATOM 1701 N N . GLN A 1 205 ? 23.775 3.681 -31.900 1.00 85.38 205 GLN A N 1
ATOM 1702 C CA . GLN A 1 205 ? 25.035 2.969 -31.672 1.00 85.38 205 GLN A CA 1
ATOM 1703 C C . GLN A 1 205 ? 25.362 2.007 -32.815 1.00 85.38 205 GLN A C 1
ATOM 1705 O O . GLN A 1 205 ? 26.484 2.030 -33.315 1.00 85.38 205 GLN A O 1
ATOM 1710 N N . ASN A 1 206 ? 24.384 1.236 -33.298 1.00 89.00 206 ASN A N 1
ATOM 1711 C CA . ASN A 1 206 ? 24.578 0.352 -34.450 1.00 89.00 206 ASN A CA 1
ATOM 1712 C C . ASN A 1 206 ? 24.959 1.131 -35.717 1.00 89.00 206 ASN A C 1
ATOM 1714 O O . ASN A 1 206 ? 25.856 0.723 -36.449 1.00 89.00 206 ASN A O 1
ATOM 1718 N N . LYS A 1 207 ? 24.326 2.287 -35.967 1.00 91.88 207 LYS A N 1
ATOM 1719 C CA . LYS A 1 207 ? 24.698 3.158 -37.096 1.00 91.88 207 LYS A CA 1
ATOM 1720 C C . LYS A 1 207 ? 26.119 3.702 -36.961 1.00 91.88 207 LYS A C 1
ATOM 1722 O O . LYS A 1 207 ? 26.851 3.715 -37.943 1.00 91.88 207 LYS A O 1
ATOM 1727 N N . ILE A 1 208 ? 26.512 4.141 -35.764 1.00 89.62 208 ILE A N 1
ATOM 1728 C CA . ILE A 1 208 ? 27.880 4.607 -35.494 1.00 89.62 208 ILE A CA 1
ATOM 1729 C C . ILE A 1 208 ? 28.881 3.472 -35.713 1.00 89.62 208 ILE A C 1
ATOM 1731 O O . ILE A 1 208 ? 29.912 3.695 -36.339 1.00 89.62 208 ILE A O 1
ATOM 1735 N N . HIS A 1 209 ? 28.572 2.264 -35.243 1.00 91.44 209 HIS A N 1
ATOM 1736 C CA . HIS A 1 209 ? 29.425 1.095 -35.426 1.00 91.44 209 HIS A CA 1
ATOM 1737 C C . HIS A 1 209 ? 29.676 0.800 -36.910 1.00 91.44 209 HIS A C 1
ATOM 1739 O O . HIS A 1 209 ? 30.831 0.701 -37.311 1.00 91.44 209 HIS A O 1
ATOM 1745 N N . LEU A 1 210 ? 28.622 0.789 -37.735 1.00 93.56 210 LEU A N 1
ATOM 1746 C CA . LEU A 1 210 ? 28.742 0.619 -39.189 1.00 93.56 210 LEU A CA 1
ATOM 1747 C C . LEU A 1 210 ? 29.595 1.719 -39.840 1.00 93.56 210 LEU A C 1
ATOM 1749 O O . LEU A 1 210 ? 30.440 1.431 -40.679 1.00 93.56 210 LEU A O 1
ATOM 1753 N N . ILE A 1 211 ? 29.426 2.981 -39.425 1.00 93.50 211 ILE A N 1
ATOM 1754 C CA . ILE A 1 211 ? 30.250 4.093 -39.929 1.00 93.50 211 ILE A CA 1
ATOM 1755 C C . ILE A 1 211 ? 31.724 3.902 -39.548 1.00 93.50 211 ILE A C 1
ATOM 1757 O O . ILE A 1 211 ? 32.605 4.183 -40.356 1.00 93.50 211 ILE A O 1
ATOM 1761 N N . ILE A 1 212 ? 32.009 3.437 -38.329 1.00 92.56 212 ILE A N 1
ATOM 1762 C CA . ILE A 1 212 ? 33.378 3.148 -37.884 1.00 92.56 212 ILE A CA 1
ATOM 1763 C C . ILE A 1 212 ? 33.984 2.013 -38.719 1.00 92.56 212 ILE A C 1
ATOM 1765 O O . ILE A 1 212 ? 35.133 2.128 -39.140 1.00 92.56 212 ILE A O 1
ATOM 1769 N N . GLU A 1 213 ? 33.232 0.946 -38.997 1.00 94.12 213 GLU A N 1
ATOM 1770 C CA . GLU A 1 213 ? 33.685 -0.142 -39.874 1.00 94.12 213 GLU A CA 1
ATOM 1771 C C . GLU A 1 213 ? 33.998 0.356 -41.294 1.00 94.12 213 GLU A C 1
ATOM 1773 O O . GLU A 1 213 ? 35.082 0.076 -41.813 1.00 94.12 213 GLU A O 1
ATOM 1778 N N . ASP A 1 214 ? 33.111 1.161 -41.887 1.00 94.69 214 ASP A N 1
ATOM 1779 C CA . ASP A 1 214 ? 33.310 1.762 -43.213 1.00 94.69 214 ASP A CA 1
ATOM 1780 C C . ASP A 1 214 ? 34.547 2.677 -43.256 1.00 94.69 214 ASP A C 1
ATOM 1782 O O . ASP A 1 214 ? 35.317 2.663 -44.225 1.00 94.69 214 ASP A O 1
ATOM 1786 N N . LEU A 1 215 ? 34.763 3.475 -42.203 1.00 93.62 215 LEU A N 1
ATOM 1787 C CA . LEU A 1 215 ? 35.942 4.333 -42.068 1.00 93.62 215 LEU A CA 1
ATOM 1788 C C . LEU A 1 215 ? 37.230 3.509 -41.958 1.00 93.62 215 LEU A C 1
ATOM 1790 O O . LEU A 1 215 ? 38.203 3.835 -42.640 1.00 93.62 215 LEU A O 1
ATOM 1794 N N . ASN A 1 216 ? 37.225 2.427 -41.178 1.00 93.88 216 ASN A N 1
ATOM 1795 C CA . ASN A 1 216 ? 38.375 1.532 -41.025 1.00 93.88 216 ASN A CA 1
ATOM 1796 C C . ASN A 1 216 ? 38.726 0.803 -42.340 1.00 93.88 216 ASN A C 1
ATOM 1798 O O . ASN A 1 216 ? 39.908 0.644 -42.669 1.00 93.88 216 ASN A O 1
ATOM 1802 N N . ASP A 1 217 ? 37.727 0.384 -43.131 1.00 94.94 217 ASP A N 1
ATOM 1803 C CA . ASP A 1 217 ? 37.957 -0.186 -44.470 1.00 94.94 217 ASP A CA 1
ATOM 1804 C C . ASP A 1 217 ? 38.522 0.873 -45.433 1.00 94.94 217 ASP A C 1
ATOM 1806 O O . ASP A 1 217 ? 39.491 0.622 -46.157 1.00 94.94 217 ASP A O 1
ATOM 1810 N N . CYS A 1 218 ? 37.983 2.097 -45.406 1.00 93.75 218 CYS A N 1
ATOM 1811 C CA . CYS A 1 218 ? 38.510 3.206 -46.204 1.00 93.75 218 CYS A CA 1
ATOM 1812 C C . CYS A 1 218 ? 39.966 3.538 -45.845 1.00 93.75 218 CYS A C 1
ATOM 1814 O O . CYS A 1 218 ? 40.792 3.704 -46.748 1.00 93.75 218 CYS A O 1
ATOM 1816 N N . GLU A 1 219 ? 40.298 3.600 -44.555 1.00 94.56 219 GLU A N 1
ATOM 1817 C CA . GLU A 1 219 ? 41.660 3.816 -44.061 1.00 94.56 219 GLU A CA 1
ATOM 1818 C C . GLU A 1 219 ? 42.609 2.702 -44.522 1.00 94.56 219 GLU A C 1
ATOM 1820 O O . GLU A 1 219 ? 43.686 2.982 -45.057 1.00 94.56 219 GLU A O 1
ATOM 1825 N N . SER A 1 220 ? 42.186 1.440 -44.416 1.00 94.25 220 SER A N 1
ATOM 1826 C CA . SER A 1 220 ? 42.963 0.286 -44.885 1.00 94.25 220 SER A CA 1
ATOM 1827 C C . SER A 1 220 ? 43.234 0.355 -46.393 1.00 94.25 220 SER A C 1
ATOM 1829 O O . SER A 1 220 ? 44.362 0.146 -46.850 1.00 94.25 220 SER A O 1
ATOM 1831 N N . ARG A 1 221 ? 42.224 0.711 -47.198 1.00 93.75 221 ARG A N 1
ATOM 1832 C CA . ARG A 1 221 ? 42.370 0.883 -48.654 1.00 93.75 221 ARG A CA 1
ATOM 1833 C C . ARG A 1 221 ? 43.292 2.046 -49.010 1.00 93.75 221 ARG A C 1
ATOM 1835 O O . ARG A 1 221 ? 44.080 1.923 -49.952 1.00 93.75 221 ARG A O 1
ATOM 1842 N N . LEU A 1 222 ? 43.191 3.170 -48.302 1.00 93.75 222 LEU A N 1
ATOM 1843 C CA . LEU A 1 222 ? 44.061 4.329 -48.511 1.00 93.75 222 LEU A CA 1
ATOM 1844 C C . LEU A 1 222 ? 45.509 3.992 -48.169 1.00 93.75 222 LEU A C 1
ATOM 1846 O O . LEU A 1 222 ? 46.381 4.222 -49.007 1.00 93.75 222 LEU A O 1
ATOM 1850 N N . THR A 1 223 ? 45.743 3.369 -47.015 1.00 94.88 223 THR A N 1
ATOM 1851 C CA . THR A 1 223 ? 47.066 2.905 -46.583 1.00 94.88 223 THR A CA 1
ATOM 1852 C C . THR A 1 223 ? 47.691 1.990 -47.636 1.00 94.88 223 THR A C 1
ATOM 1854 O O . THR A 1 223 ? 48.772 2.285 -48.137 1.00 94.88 223 THR A O 1
ATOM 1857 N N . ASN A 1 224 ? 46.964 0.969 -48.107 1.00 93.12 224 ASN A N 1
ATOM 1858 C CA . ASN A 1 224 ? 47.448 0.072 -49.164 1.00 93.12 224 ASN A CA 1
ATOM 1859 C C . ASN A 1 224 ? 47.804 0.807 -50.471 1.00 93.12 224 ASN A C 1
ATOM 1861 O O . ASN A 1 224 ? 48.798 0.483 -51.126 1.00 93.12 224 ASN A O 1
ATOM 1865 N N . ARG A 1 225 ? 47.006 1.805 -50.883 1.00 93.38 225 ARG A N 1
ATOM 1866 C CA . ARG A 1 225 ? 47.293 2.604 -52.091 1.00 93.38 225 ARG A CA 1
ATOM 1867 C C . ARG A 1 225 ? 48.512 3.503 -51.911 1.00 93.38 225 ARG A C 1
ATOM 1869 O O . ARG A 1 225 ? 49.265 3.646 -52.873 1.00 93.38 225 ARG A O 1
ATOM 1876 N N . ILE A 1 226 ? 48.691 4.095 -50.730 1.00 93.56 226 ILE A N 1
ATOM 1877 C CA . ILE A 1 226 ? 49.869 4.902 -50.393 1.00 93.56 226 ILE A CA 1
ATOM 1878 C C . ILE A 1 226 ? 51.115 4.020 -50.462 1.00 93.56 226 ILE A C 1
ATOM 1880 O O . ILE A 1 226 ? 51.999 4.317 -51.259 1.00 93.56 226 ILE A O 1
ATOM 1884 N N . THR A 1 227 ? 51.125 2.876 -49.774 1.00 93.62 227 THR A N 1
ATOM 1885 C CA . THR A 1 22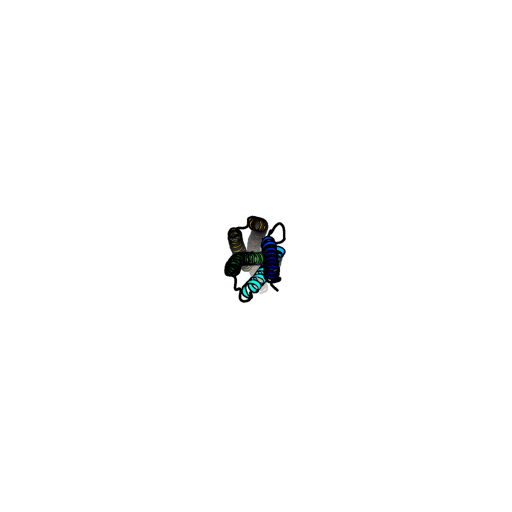7 ? 52.266 1.947 -49.777 1.00 93.62 227 THR A CA 1
ATOM 1886 C C . THR A 1 227 ? 52.609 1.451 -51.185 1.00 93.62 227 THR A C 1
ATOM 1888 O O . THR A 1 227 ? 53.774 1.422 -51.577 1.00 93.62 227 THR A O 1
ATOM 1891 N N . MET A 1 228 ? 51.607 1.122 -52.012 1.00 92.12 228 MET A N 1
ATOM 1892 C CA . MET A 1 228 ? 51.857 0.775 -53.419 1.00 92.12 228 MET A CA 1
ATOM 1893 C C . MET A 1 228 ? 52.465 1.933 -54.217 1.00 92.12 228 MET A C 1
ATOM 1895 O O . MET A 1 228 ? 53.297 1.706 -55.096 1.00 92.12 228 MET A O 1
ATOM 1899 N N . LYS A 1 229 ? 52.023 3.171 -53.973 1.00 92.50 229 LYS A N 1
ATOM 1900 C CA . LYS A 1 229 ? 52.552 4.351 -54.664 1.00 92.50 229 LYS A CA 1
ATOM 1901 C C . LYS A 1 229 ? 53.981 4.659 -54.242 1.00 92.50 229 LYS A C 1
ATOM 1903 O O . LYS A 1 229 ? 54.785 4.964 -55.117 1.00 92.50 229 LYS A O 1
ATOM 1908 N N . GLU A 1 230 ? 54.294 4.532 -52.959 1.00 91.50 230 GLU A N 1
ATOM 1909 C CA . GLU A 1 230 ? 55.654 4.655 -52.427 1.00 91.50 230 GLU A CA 1
ATOM 1910 C C . GLU A 1 230 ? 56.586 3.639 -53.097 1.00 91.50 230 GLU A C 1
ATOM 1912 O O . GLU A 1 230 ? 57.581 4.034 -53.703 1.00 91.50 230 GLU A O 1
ATOM 1917 N N . TYR A 1 231 ? 56.185 2.365 -53.152 1.00 90.19 231 TYR A N 1
ATOM 1918 C CA . TYR A 1 231 ? 56.944 1.319 -53.844 1.00 90.19 231 TYR A CA 1
ATOM 1919 C C . TYR A 1 231 ? 57.163 1.615 -55.341 1.00 90.19 231 TYR A C 1
ATOM 1921 O O . TYR A 1 231 ? 58.260 1.445 -55.872 1.00 90.19 231 TYR A O 1
ATOM 1929 N N . GLN A 1 232 ? 56.134 2.102 -56.046 1.00 89.56 232 GLN A N 1
ATOM 1930 C CA . GLN A 1 232 ? 56.250 2.498 -57.459 1.00 89.56 232 GLN A CA 1
ATOM 1931 C C . GLN A 1 232 ? 57.208 3.677 -57.677 1.00 89.56 232 GLN A C 1
ATOM 1933 O O . GLN A 1 232 ? 57.813 3.777 -58.745 1.00 89.56 232 GLN A O 1
ATOM 1938 N N . ILE A 1 233 ? 57.294 4.601 -56.719 1.00 90.00 233 ILE A N 1
ATOM 1939 C CA . ILE A 1 233 ? 58.213 5.741 -56.780 1.00 90.00 233 ILE A CA 1
ATOM 1940 C C . ILE A 1 233 ? 59.645 5.257 -56.555 1.00 90.00 233 ILE A C 1
ATOM 1942 O O . ILE A 1 233 ? 60.518 5.604 -57.348 1.00 90.00 233 ILE A O 1
ATOM 1946 N N . GLU A 1 234 ? 59.875 4.410 -55.550 1.00 87.12 234 GLU A N 1
ATOM 1947 C CA . GLU A 1 234 ? 61.191 3.823 -55.273 1.00 87.12 234 GLU A CA 1
ATOM 1948 C C . GLU A 1 234 ? 61.747 3.053 -56.476 1.00 87.12 234 GLU A C 1
ATOM 1950 O O . GLU A 1 234 ? 62.894 3.267 -56.859 1.00 87.12 234 GLU A O 1
ATOM 1955 N N . GLN A 1 235 ? 60.922 2.238 -57.144 1.00 84.19 235 GLN A N 1
ATOM 1956 C CA . GLN A 1 235 ? 61.335 1.514 -58.353 1.00 84.19 235 GLN A CA 1
ATOM 1957 C C . GLN A 1 235 ? 61.720 2.420 -59.531 1.00 84.19 235 GLN A C 1
ATOM 1959 O O . GLN A 1 235 ? 62.481 1.997 -60.392 1.00 84.19 235 GLN A O 1
ATOM 1964 N N . LYS A 1 236 ? 61.173 3.638 -59.619 1.00 83.06 236 LYS A N 1
ATOM 1965 C CA . LYS A 1 236 ? 61.485 4.588 -60.702 1.00 83.06 236 LYS A CA 1
ATOM 1966 C C . LYS A 1 236 ? 62.720 5.444 -60.425 1.00 83.06 236 LYS A C 1
ATOM 1968 O O . LYS A 1 236 ? 63.171 6.144 -61.328 1.00 83.06 236 LYS A O 1
ATOM 1973 N N . LEU A 1 237 ? 63.197 5.453 -59.183 1.00 77.69 237 LEU A N 1
ATOM 1974 C CA . LEU A 1 237 ? 64.375 6.203 -58.747 1.00 77.69 237 LEU A CA 1
ATOM 1975 C C . LEU A 1 237 ? 65.655 5.346 -58.743 1.00 77.69 237 LEU A C 1
ATOM 1977 O O . LEU A 1 237 ? 66.734 5.896 -58.525 1.00 77.69 237 LEU A O 1
ATOM 1981 N N . GLN A 1 238 ? 65.531 4.035 -58.981 1.00 64.19 238 GLN A N 1
ATOM 1982 C CA . GLN A 1 238 ? 66.625 3.088 -59.235 1.00 64.19 238 GLN A CA 1
ATOM 1983 C C . GLN A 1 238 ? 66.877 2.938 -60.737 1.00 64.19 238 GLN A C 1
ATOM 1985 O O . GLN A 1 238 ? 68.062 2.778 -61.105 1.00 64.19 238 GLN A O 1
#

Sequence (238 aa):
MITNYNELNEQINECIVNILQYADNRSRMISPELDQRSPTDQLVQLNIYEIQIQEQLAIVEHHNLITSKFIQERIEQLRQDILSLKDEVESILEKENETTSIQIKIDLLIETLQNELDRQPTFSSLLTTDTFENYEKLSIIYLQSIHQLENELEKTIEQFQDTGLMHQYNNQLSQIKQQIIQIELNIKKHIEHLQQGLIEQNILQNKIHLIIEDLNDCESRLTNRITMKEYQIEQKLQ